Protein AF-A0A352M1H3-F1 (afdb_monomer)

Secondary structure (DSSP, 8-state):
-EEEEEEE-TTS-EEEEEEEEE-TTS-EEEEEEE-TTS-EEEEEEEEE-TT--EEEEEEEETTTEEEEEEEEEEETTEEEEEEEETTTTEEEEEEEEEETTEEEEEEEE-TTT-PEEEEEEEE-SSSEEEEEEE-TT--EEEEEEEEE-TT--EEEEEEEETTTTEEEEEEEEE-TT--EEEEEEEEE-SS-EEEEEEEEEE-TTS-EEEEEEETTTTSEEEEEEEE-TTS-EEEEEEE-TTS-EEEEEE--------S-----HHHH--HHHHHHHHHHHHHHHHHHHHHHHHHHSS--SSHHHHHHTTS-SSPPPPTTSPPEEEEE-TT--EEEEETTTB---

Mean predicted aligned error: 9.52 Å

Foldseek 3Di:
DKAKDFDADQVRQTQKMKIFDADPVGHTQKIFMAGLLRFTAKIKGFDADPVRHTAKIWIAGRPRHTAWIWGWDDDDQKIKIWIAGPVVRDIWIKMFGHDVPHTQKIWTADPPPRWIKMKGWDDDPPDTAKIFIATNVRHTQKMWGFDADPVRHTQKIWIAGPVQRKIWIKGWDADPVRHTAKIWIWIDGPVDIWIKIWGWDADPQGWIKIWIFGPVLVRHTAKIWTAPPVRHTQKMFGADPVRHTPDIDGDDDDDDDPPRDPDDSVVSNDPVSLVVVVVVLQVLQVVLQVVCCVVVVHGDPWSVSCCVVVSDVDRDARSVRWDWTWDADPVRDIQIATRPPGGPD

Structure (mmCIF, N/CA/C/O backbone):
data_AF-A0A352M1H3-F1
#
_entry.id   AF-A0A352M1H3-F1
#
loop_
_atom_site.group_PDB
_atom_site.id
_atom_site.type_symbol
_atom_site.label_atom_id
_atom_site.label_alt_id
_atom_site.label_comp_id
_atom_site.label_asym_id
_atom_site.label_entity_id
_atom_site.label_seq_id
_atom_site.pdbx_PDB_ins_code
_atom_site.Cartn_x
_atom_site.Cartn_y
_atom_site.Cartn_z
_atom_site.occupancy
_atom_site.B_iso_or_equiv
_atom_site.auth_seq_id
_atom_site.auth_comp_id
_atom_site.auth_asym_id
_atom_site.auth_atom_id
_atom_site.pdbx_PDB_model_num
ATOM 1 N N . MET A 1 1 ? -18.218 -10.831 -18.965 1.00 84.25 1 MET A N 1
ATOM 2 C CA . MET A 1 1 ? -18.186 -9.429 -19.475 1.00 84.25 1 MET A CA 1
ATOM 3 C C . MET A 1 1 ? -16.736 -8.993 -19.666 1.00 84.25 1 MET A C 1
ATOM 5 O O . MET A 1 1 ? -15.904 -9.477 -18.918 1.00 84.25 1 MET A O 1
ATOM 9 N N . LEU A 1 2 ? -16.421 -8.110 -20.621 1.00 87.69 2 LEU A N 1
ATOM 10 C CA . LEU A 1 2 ? -15.068 -7.553 -20.788 1.00 87.69 2 LEU A CA 1
ATOM 11 C C . LEU A 1 2 ? -15.078 -6.041 -20.530 1.00 87.69 2 LEU A C 1
ATOM 13 O O . LEU A 1 2 ? -15.898 -5.335 -21.122 1.00 87.69 2 LEU A O 1
ATOM 17 N N . ILE A 1 3 ? -14.181 -5.552 -19.674 1.00 84.69 3 ILE A N 1
ATOM 18 C CA . ILE A 1 3 ? -13.977 -4.120 -19.403 1.00 84.69 3 ILE A CA 1
ATOM 19 C C . ILE A 1 3 ? -12.519 -3.769 -19.695 1.00 84.69 3 ILE A C 1
ATOM 21 O O . ILE A 1 3 ? -11.625 -4.533 -19.348 1.00 84.69 3 ILE A O 1
ATOM 25 N N . LYS A 1 4 ? -12.277 -2.610 -20.313 1.00 85.38 4 LYS A N 1
ATOM 26 C CA . LYS A 1 4 ? -10.934 -2.056 -20.510 1.00 85.38 4 LYS A CA 1
ATOM 27 C C . LYS A 1 4 ? -10.823 -0.699 -19.831 1.00 85.38 4 LYS A C 1
ATOM 29 O O . LYS A 1 4 ? -11.743 0.111 -19.940 1.00 85.38 4 LYS A O 1
ATOM 34 N N . THR A 1 5 ? -9.699 -0.450 -19.178 1.00 82.19 5 THR A N 1
ATOM 35 C CA . THR A 1 5 ? -9.364 0.828 -18.543 1.00 82.19 5 THR A CA 1
ATOM 36 C C . THR A 1 5 ? -7.999 1.292 -19.023 1.00 82.19 5 THR A C 1
ATOM 38 O O . THR A 1 5 ? -7.125 0.470 -19.280 1.00 82.19 5 THR A O 1
ATOM 41 N N . ALA A 1 6 ? -7.800 2.602 -19.138 1.00 82.38 6 ALA A N 1
ATOM 42 C CA . ALA A 1 6 ? -6.510 3.193 -19.474 1.00 82.38 6 ALA A CA 1
ATOM 43 C C . ALA A 1 6 ? -6.125 4.224 -18.414 1.00 82.38 6 ALA A C 1
ATOM 45 O O . ALA A 1 6 ? -6.958 5.026 -17.989 1.00 82.38 6 ALA A O 1
ATOM 46 N N . VAL A 1 7 ? -4.861 4.200 -18.007 1.00 78.19 7 VAL A N 1
ATOM 47 C CA . VAL A 1 7 ? -4.251 5.211 -17.145 1.00 78.19 7 VAL A CA 1
ATOM 48 C C . VAL A 1 7 ? -3.412 6.122 -18.024 1.00 78.19 7 VAL A C 1
ATOM 50 O O . VAL A 1 7 ? -2.633 5.630 -18.840 1.00 78.19 7 VAL A O 1
ATOM 53 N N . PHE A 1 8 ? -3.556 7.434 -17.852 1.00 75.88 8 PHE A N 1
ATOM 54 C CA . PHE A 1 8 ? -2.828 8.435 -18.627 1.00 75.88 8 PHE A CA 1
ATOM 55 C C . PHE A 1 8 ? -1.860 9.234 -17.745 1.00 75.88 8 PHE A C 1
ATOM 57 O O . PHE A 1 8 ? -2.116 9.429 -16.555 1.00 75.88 8 PHE A O 1
ATOM 64 N N . ASP A 1 9 ? -0.749 9.695 -18.318 1.00 74.00 9 ASP A N 1
ATOM 65 C CA . ASP A 1 9 ? 0.148 10.659 -17.682 1.00 74.00 9 ASP A CA 1
ATOM 66 C C . ASP A 1 9 ? -0.408 12.093 -17.768 1.00 74.00 9 ASP A C 1
ATOM 68 O O . ASP A 1 9 ? -1.491 12.349 -18.298 1.00 74.00 9 ASP A O 1
ATOM 72 N N . ARG A 1 10 ? 0.351 13.058 -17.235 1.00 63.69 10 ARG A N 1
ATOM 73 C CA . ARG A 1 10 ? -0.031 14.482 -17.238 1.00 63.69 10 ARG A CA 1
ATOM 74 C C . ARG A 1 10 ? -0.113 15.095 -18.641 1.00 63.69 10 ARG A C 1
ATOM 76 O O . ARG A 1 10 ? -0.782 16.114 -18.801 1.00 63.69 10 ARG A O 1
ATOM 83 N N . ASP A 1 11 ? 0.544 14.489 -19.626 1.00 71.38 11 ASP A N 1
ATOM 84 C CA . ASP A 1 11 ? 0.540 14.927 -21.021 1.00 71.38 11 ASP A CA 1
ATOM 85 C C . ASP A 1 11 ? -0.568 14.230 -21.836 1.00 71.38 11 ASP A C 1
ATOM 87 O O . ASP A 1 11 ? -0.733 14.508 -23.024 1.00 71.38 11 ASP A O 1
ATOM 91 N N . GLY A 1 12 ? -1.357 13.349 -21.206 1.00 69.94 12 GLY A N 1
ATOM 92 C CA . GLY A 1 12 ? -2.417 12.580 -21.856 1.00 69.94 12 GLY A CA 1
ATOM 93 C C . GLY A 1 12 ? -1.916 11.341 -22.602 1.00 69.94 12 GLY A C 1
ATOM 94 O O . GLY A 1 12 ? -2.656 10.785 -23.415 1.00 69.94 12 GLY A O 1
ATOM 95 N N . ARG A 1 13 ? -0.680 10.889 -22.355 1.00 75.19 13 ARG A N 1
ATOM 96 C CA . ARG A 1 13 ? -0.146 9.641 -22.923 1.00 75.19 13 ARG A CA 1
ATOM 97 C C . ARG A 1 13 ? -0.567 8.454 -22.083 1.00 75.19 13 ARG A C 1
ATOM 99 O O . ARG A 1 13 ? -0.702 8.572 -20.873 1.00 75.19 13 ARG A O 1
ATOM 106 N N . ILE A 1 14 ? -0.730 7.292 -22.704 1.00 79.06 14 ILE A N 1
ATOM 107 C CA . ILE A 1 14 ? -1.118 6.079 -21.981 1.00 79.06 14 ILE A CA 1
ATOM 108 C C . ILE A 1 14 ? 0.079 5.535 -21.191 1.00 79.06 14 ILE A C 1
ATOM 110 O O . ILE A 1 14 ? 1.115 5.238 -21.774 1.00 79.06 14 ILE A O 1
ATOM 114 N N . LEU A 1 15 ? -0.088 5.367 -19.880 1.00 77.94 15 LEU A N 1
ATOM 115 C CA . LEU A 1 15 ? 0.871 4.728 -18.975 1.00 77.94 15 LEU A CA 1
ATOM 116 C C . LEU A 1 15 ? 0.646 3.221 -18.856 1.00 77.94 15 LEU A C 1
ATOM 118 O O . LEU A 1 15 ? 1.601 2.453 -18.784 1.00 77.94 15 LEU A O 1
ATOM 122 N N . ASN A 1 16 ? -0.615 2.803 -18.805 1.00 84.31 16 ASN A N 1
ATOM 123 C CA . ASN A 1 16 ? -1.002 1.404 -18.674 1.00 84.31 16 ASN A CA 1
ATOM 124 C C . ASN A 1 16 ? -2.419 1.221 -19.214 1.00 84.31 16 ASN A C 1
ATOM 126 O O . ASN A 1 16 ? -3.250 2.131 -19.126 1.00 84.31 16 ASN A O 1
ATOM 130 N N . VAL A 1 17 ? -2.688 0.041 -19.757 1.00 87.12 17 VAL A N 1
ATOM 131 C CA . VAL A 1 17 ? -4.049 -0.410 -20.042 1.00 87.12 17 VAL A CA 1
ATOM 132 C C . VAL A 1 17 ? -4.303 -1.690 -19.287 1.00 87.12 17 VAL A C 1
ATOM 134 O O . VAL A 1 17 ? -3.459 -2.574 -19.286 1.00 87.12 17 VAL A O 1
ATOM 137 N N . SER A 1 18 ? -5.485 -1.814 -18.706 1.00 90.06 18 SER A N 1
ATOM 138 C CA . SER A 1 18 ? -5.911 -3.027 -18.021 1.00 90.06 18 SER A CA 1
ATOM 139 C C . SER A 1 18 ? -7.167 -3.565 -18.695 1.00 90.06 18 SER A C 1
ATOM 141 O O . SER A 1 18 ? -8.078 -2.812 -19.043 1.00 90.06 18 SER A O 1
ATOM 143 N N . GLU A 1 19 ? -7.208 -4.871 -18.914 1.00 91.25 19 GLU A N 1
ATOM 144 C CA . GLU A 1 19 ? -8.349 -5.594 -19.459 1.00 91.25 19 GLU A CA 1
ATOM 145 C C . GLU A 1 19 ? -8.839 -6.607 -18.428 1.00 91.25 19 GLU A C 1
ATOM 147 O O . GLU A 1 19 ? -8.075 -7.456 -17.982 1.00 91.25 19 GLU A O 1
ATOM 152 N N . TYR A 1 20 ? -10.119 -6.523 -18.074 1.00 91.44 20 TYR A N 1
ATOM 153 C CA . TYR A 1 20 ? -10.764 -7.361 -17.072 1.00 91.44 20 TYR A CA 1
ATOM 154 C C . TYR A 1 20 ? -11.812 -8.249 -17.729 1.00 91.44 20 TYR A C 1
ATOM 156 O O . TYR A 1 20 ? -12.787 -7.751 -18.306 1.00 91.44 20 TYR A O 1
ATOM 164 N N . ALA A 1 21 ? -11.636 -9.559 -17.601 1.00 92.69 21 ALA A N 1
ATOM 165 C CA . ALA A 1 21 ? -12.628 -10.549 -17.977 1.00 92.69 21 ALA A CA 1
ATOM 166 C C . ALA A 1 21 ? -13.385 -11.021 -16.733 1.00 92.69 21 ALA A C 1
ATOM 168 O O . ALA A 1 21 ? -12.802 -11.522 -15.771 1.00 92.69 21 ALA A O 1
ATOM 169 N N . TYR A 1 22 ? -14.703 -10.871 -16.782 1.00 92.00 22 TYR A N 1
ATOM 170 C CA . TYR A 1 22 ? -15.631 -11.305 -15.746 1.00 92.00 22 TYR A CA 1
ATOM 171 C C . TYR A 1 22 ? -16.404 -12.535 -16.203 1.00 92.00 22 TYR A C 1
ATOM 173 O O . TYR A 1 22 ? -16.778 -12.620 -17.383 1.00 92.00 22 TYR A O 1
ATOM 181 N N . ASP A 1 23 ? -16.693 -13.431 -15.269 1.00 91.06 23 ASP A N 1
ATOM 182 C CA . ASP A 1 23 ? -17.580 -14.570 -15.482 1.00 91.06 23 ASP A CA 1
ATOM 183 C C . ASP A 1 23 ? -19.056 -14.144 -15.667 1.00 91.06 23 ASP A C 1
ATOM 185 O O . ASP A 1 23 ? -19.372 -12.963 -15.870 1.00 91.06 23 ASP A O 1
ATOM 189 N N . GLY A 1 24 ? -19.961 -15.127 -15.706 1.00 90.44 24 GLY A N 1
ATOM 190 C CA . GLY A 1 24 ? -21.400 -14.900 -15.867 1.00 90.44 24 GLY A CA 1
ATOM 191 C C . GLY A 1 24 ? -22.061 -14.229 -14.661 1.00 90.44 24 GLY A C 1
ATOM 192 O O . GLY A 1 24 ? -23.080 -13.562 -14.838 1.00 90.44 24 GLY A O 1
ATOM 193 N N . ASP A 1 25 ? -21.447 -14.348 -13.484 1.00 91.19 25 ASP A N 1
ATOM 194 C CA . ASP A 1 25 ? -21.950 -13.838 -12.207 1.00 91.19 25 ASP A CA 1
ATOM 195 C C . ASP A 1 25 ? -21.317 -12.483 -11.837 1.00 91.19 25 ASP A C 1
ATOM 197 O O . ASP A 1 25 ? -21.696 -11.845 -10.857 1.00 91.19 25 ASP A O 1
ATOM 201 N N . GLY A 1 26 ? -20.398 -11.989 -12.674 1.00 91.69 26 GLY A N 1
ATOM 202 C CA . GLY A 1 26 ? -19.779 -10.675 -12.537 1.00 91.69 26 GLY A CA 1
ATOM 203 C C . GLY A 1 26 ? -18.506 -10.668 -11.694 1.00 91.69 26 GLY A C 1
ATOM 204 O O . GLY A 1 26 ? -18.047 -9.586 -11.325 1.00 91.69 26 GLY A O 1
ATOM 205 N N . TYR A 1 27 ? -17.900 -11.826 -11.425 1.00 89.88 27 TYR A N 1
ATOM 206 C CA . TYR A 1 27 ? -16.625 -11.923 -10.718 1.00 89.88 27 TYR A CA 1
ATOM 207 C C . TYR A 1 27 ? -15.446 -11.895 -11.701 1.00 89.88 27 TYR A C 1
ATOM 209 O O . TYR A 1 27 ? -15.520 -12.482 -12.784 1.00 89.88 27 TYR A O 1
ATOM 217 N N . PRO A 1 28 ? -14.349 -11.188 -11.374 1.00 92.12 28 PRO A N 1
ATOM 218 C CA . PRO A 1 28 ? -13.204 -11.052 -12.269 1.00 92.12 28 PRO A CA 1
ATOM 219 C C . PRO A 1 28 ? -12.373 -12.342 -12.302 1.00 92.12 28 PRO A C 1
ATOM 221 O O . PRO A 1 28 ? -11.622 -12.620 -11.368 1.00 92.12 28 PRO A O 1
ATOM 224 N N . GLY A 1 29 ? -12.461 -13.095 -13.398 1.00 93.38 29 GLY A N 1
ATOM 225 C CA . GLY A 1 29 ? -11.682 -14.319 -13.614 1.00 93.38 29 GLY A CA 1
ATOM 226 C C . GLY A 1 29 ? -10.277 -14.063 -14.167 1.00 93.38 29 GLY A C 1
ATOM 227 O O . GLY A 1 29 ? -9.349 -14.809 -13.864 1.00 93.38 29 GLY A O 1
ATOM 228 N N . GLU A 1 30 ? -10.088 -12.993 -14.942 1.00 95.94 30 GLU A N 1
ATOM 229 C CA . GLU A 1 30 ? -8.782 -12.626 -15.498 1.00 95.94 30 GLU A CA 1
ATOM 230 C C . GLU A 1 30 ? -8.606 -11.104 -15.553 1.00 95.94 30 GLU A C 1
ATOM 232 O O . GLU A 1 30 ? -9.545 -10.366 -15.854 1.00 95.94 30 GLU A O 1
ATOM 237 N N . CYS A 1 31 ? -7.392 -10.638 -15.273 1.00 95.12 31 CYS A N 1
ATOM 238 C CA . CYS A 1 31 ? -6.945 -9.275 -15.515 1.00 95.12 31 CYS A CA 1
ATOM 239 C C . CYS A 1 31 ? -5.621 -9.320 -16.275 1.00 95.12 31 CYS A C 1
ATOM 241 O O . CYS A 1 31 ? -4.683 -9.969 -15.822 1.00 95.12 31 CYS A O 1
ATOM 243 N N . THR A 1 32 ? -5.534 -8.622 -17.401 1.00 94.94 32 THR A N 1
ATOM 244 C CA . THR A 1 32 ? -4.293 -8.466 -18.165 1.00 94.94 32 THR A CA 1
ATOM 245 C C . THR A 1 32 ? -3.924 -6.995 -18.201 1.00 94.94 32 THR A C 1
ATOM 247 O O . THR A 1 32 ? -4.735 -6.166 -18.613 1.00 94.94 32 THR A O 1
ATOM 250 N N . GLU A 1 33 ? -2.711 -6.669 -17.777 1.00 92.94 33 GLU A N 1
ATOM 251 C CA . GLU A 1 33 ? -2.160 -5.327 -17.887 1.00 92.94 33 GLU A CA 1
ATOM 252 C C . GLU A 1 33 ? -1.197 -5.247 -19.066 1.00 92.94 33 GLU A C 1
ATOM 254 O O . GLU A 1 33 ? -0.440 -6.177 -19.358 1.00 92.94 33 GLU A O 1
ATOM 259 N N . TYR A 1 34 ? -1.223 -4.106 -19.739 1.00 89.00 34 TYR A N 1
ATOM 260 C CA . TYR A 1 34 ? -0.420 -3.817 -20.907 1.00 89.00 34 TYR A CA 1
ATOM 261 C C . TYR A 1 34 ? 0.436 -2.581 -20.654 1.00 89.00 34 TYR A C 1
ATOM 263 O O . TYR A 1 34 ? -0.040 -1.554 -20.157 1.00 89.00 34 TYR A O 1
ATOM 271 N N . ASN A 1 35 ? 1.693 -2.659 -21.082 1.00 85.88 35 ASN A N 1
ATOM 272 C CA . ASN A 1 35 ? 2.570 -1.502 -21.194 1.00 85.88 35 ASN A CA 1
ATOM 273 C C . ASN A 1 35 ? 2.025 -0.505 -22.241 1.00 85.88 35 ASN A C 1
ATOM 275 O O . ASN A 1 35 ? 1.200 -0.877 -23.085 1.00 85.88 35 ASN A O 1
ATOM 279 N N . PRO A 1 36 ? 2.538 0.741 -22.283 1.00 81.31 36 PRO A N 1
ATOM 280 C CA . PRO A 1 36 ? 2.149 1.751 -23.277 1.00 81.31 36 PRO A CA 1
ATOM 281 C C . PRO A 1 36 ? 2.255 1.304 -24.741 1.00 81.31 36 PRO A C 1
ATOM 283 O O . PRO A 1 36 ? 1.615 1.883 -25.613 1.00 81.31 36 PRO A O 1
ATOM 286 N N . THR A 1 37 ? 3.067 0.285 -25.026 1.00 80.88 37 THR A N 1
ATOM 287 C CA . THR A 1 37 ? 3.280 -0.279 -26.369 1.00 80.88 37 THR A CA 1
ATOM 288 C C . THR A 1 37 ? 2.312 -1.406 -26.726 1.00 80.88 37 THR A C 1
ATOM 290 O O . THR A 1 37 ? 2.389 -1.951 -27.826 1.00 80.88 37 THR A O 1
ATOM 293 N N . GLY A 1 38 ? 1.409 -1.770 -25.813 1.00 84.19 38 GLY A N 1
ATOM 294 C CA . GLY A 1 38 ? 0.448 -2.854 -25.990 1.00 84.19 38 GLY A CA 1
ATOM 295 C C . GLY A 1 38 ? 1.010 -4.254 -25.726 1.00 84.19 38 GLY A C 1
ATOM 296 O O . GLY A 1 38 ? 0.291 -5.230 -25.930 1.00 84.19 38 GLY A O 1
ATOM 297 N N . SER A 1 39 ? 2.267 -4.387 -25.284 1.00 86.19 39 SER A N 1
ATOM 298 C CA . SER A 1 39 ? 2.789 -5.663 -24.780 1.00 86.19 39 SER A CA 1
ATOM 299 C C . SER A 1 39 ? 2.210 -5.970 -23.399 1.00 86.19 39 SER A C 1
ATOM 301 O O . SER A 1 39 ? 2.017 -5.057 -22.597 1.00 86.19 39 SER A O 1
ATOM 303 N N . VAL A 1 40 ? 1.945 -7.247 -23.112 1.00 90.19 40 VAL A N 1
ATOM 304 C CA . VAL A 1 40 ? 1.479 -7.684 -21.788 1.00 90.19 40 VAL A CA 1
ATOM 305 C C . VAL A 1 40 ? 2.590 -7.450 -20.766 1.00 90.19 40 VAL A C 1
ATOM 307 O O . VAL A 1 40 ? 3.679 -8.009 -20.902 1.00 90.19 40 VAL A O 1
ATOM 310 N N . SER A 1 41 ? 2.320 -6.613 -19.765 1.00 90.44 41 SER A N 1
ATOM 311 C CA . SER A 1 41 ? 3.219 -6.371 -18.634 1.00 90.44 41 SER A CA 1
ATOM 312 C C . SER A 1 41 ? 3.002 -7.391 -17.528 1.00 90.44 41 SER A C 1
ATOM 314 O O . SER A 1 41 ? 3.961 -7.900 -16.955 1.00 90.44 41 SER A O 1
ATOM 316 N N . SER A 1 42 ? 1.740 -7.697 -17.238 1.00 94.69 42 SER A N 1
ATOM 317 C CA . SER A 1 42 ? 1.364 -8.649 -16.204 1.00 94.69 42 SER A CA 1
ATOM 318 C C . SER A 1 42 ? 0.008 -9.270 -16.514 1.00 94.69 42 SER A C 1
ATOM 320 O O . SER A 1 42 ? -0.805 -8.727 -17.270 1.00 94.69 42 SER A O 1
ATOM 322 N N . LYS A 1 43 ? -0.237 -10.435 -15.925 1.00 96.69 43 LYS A N 1
ATOM 323 C CA . LYS A 1 43 ? -1.518 -11.128 -16.004 1.00 96.69 43 LYS A CA 1
ATOM 324 C C . LYS A 1 43 ? -1.862 -11.717 -14.643 1.00 96.69 43 LYS A C 1
ATOM 326 O O . LYS A 1 43 ? -0.999 -12.216 -13.931 1.00 96.69 43 LYS A O 1
ATOM 331 N N . LEU A 1 44 ? -3.135 -11.672 -14.282 1.00 97.25 44 LEU A N 1
ATOM 332 C CA . LEU A 1 44 ? -3.678 -12.212 -13.045 1.00 97.25 44 LEU A CA 1
ATOM 333 C C . LEU A 1 44 ? -4.885 -13.085 -13.379 1.00 97.25 44 LEU A C 1
ATOM 335 O O . LEU A 1 44 ? -5.843 -12.598 -13.974 1.00 97.25 44 LEU A O 1
ATOM 339 N N . THR A 1 45 ? -4.866 -14.352 -12.981 1.00 97.62 45 THR A N 1
ATOM 340 C CA . THR A 1 45 ? -6.007 -15.270 -13.150 1.00 97.62 45 THR A CA 1
ATOM 341 C C . THR A 1 45 ? -6.555 -15.684 -11.798 1.00 97.62 45 THR A C 1
ATOM 343 O O . THR A 1 45 ? -5.769 -15.921 -10.882 1.00 97.62 45 THR A O 1
ATOM 346 N N . ARG A 1 46 ? -7.876 -15.824 -11.679 1.00 98.00 46 ARG A N 1
ATOM 347 C CA . ARG A 1 46 ? -8.564 -16.194 -10.440 1.00 98.00 46 ARG A CA 1
ATOM 348 C C . ARG A 1 46 ? -9.537 -17.342 -10.667 1.00 98.00 46 ARG A C 1
ATOM 350 O O . ARG A 1 46 ? -10.239 -17.377 -11.675 1.00 98.00 46 ARG A O 1
ATOM 357 N N . ILE A 1 47 ? -9.583 -18.260 -9.710 1.00 97.38 47 ILE A N 1
ATOM 358 C CA . ILE A 1 47 ? -10.507 -19.395 -9.688 1.00 97.38 47 ILE A CA 1
ATOM 359 C C . ILE A 1 47 ? -11.339 -19.298 -8.420 1.00 97.38 47 ILE A C 1
ATOM 361 O O . ILE A 1 47 ? -10.793 -19.097 -7.338 1.00 97.38 47 ILE A O 1
ATOM 365 N N . TYR A 1 48 ? -12.648 -19.477 -8.560 1.00 96.94 48 TYR A N 1
ATOM 366 C CA . TYR A 1 48 ? -13.608 -19.387 -7.469 1.00 96.94 48 TYR A CA 1
ATOM 367 C C . TYR A 1 48 ? -14.328 -20.722 -7.265 1.00 96.94 48 TYR A C 1
ATOM 369 O O . TYR A 1 48 ? -14.445 -21.520 -8.199 1.00 96.94 48 TYR A O 1
ATOM 377 N N . ASP A 1 49 ? -14.805 -20.971 -6.048 1.00 95.94 49 ASP A N 1
ATOM 378 C CA . ASP A 1 49 ? -15.757 -22.048 -5.788 1.00 95.94 49 ASP A CA 1
ATOM 379 C C . ASP A 1 49 ? -17.191 -21.644 -6.186 1.00 95.94 49 ASP A C 1
ATOM 381 O O . ASP A 1 49 ? -17.452 -20.549 -6.686 1.00 95.94 49 ASP A O 1
ATOM 385 N N . LYS A 1 50 ? -18.143 -22.555 -5.968 1.00 95.62 50 LYS A N 1
ATOM 386 C CA . LYS A 1 50 ? -19.572 -22.349 -6.262 1.00 95.62 50 LYS A CA 1
ATOM 387 C C . LYS A 1 50 ? -20.245 -21.268 -5.402 1.00 95.62 50 LYS A C 1
ATOM 389 O O . LYS A 1 50 ? -21.335 -20.831 -5.747 1.00 95.62 50 LYS A O 1
ATOM 394 N N . ASP A 1 51 ? -19.639 -20.921 -4.269 1.00 94.06 51 ASP A N 1
ATOM 395 C CA . ASP A 1 51 ? -20.120 -19.915 -3.324 1.00 94.06 51 ASP A CA 1
ATOM 396 C C . ASP A 1 51 ? -19.353 -18.586 -3.535 1.00 94.06 51 ASP A C 1
ATOM 398 O O . ASP A 1 51 ? -19.473 -17.654 -2.742 1.00 94.06 51 ASP A O 1
ATOM 402 N N . HIS A 1 52 ? -18.584 -18.496 -4.630 1.00 93.69 52 HIS A N 1
ATOM 403 C CA . HIS A 1 52 ? -17.739 -17.377 -5.042 1.00 93.69 52 HIS A CA 1
ATOM 404 C C . HIS A 1 52 ? -16.605 -17.021 -4.072 1.00 93.69 52 HIS A C 1
ATOM 406 O O . HIS A 1 52 ? -16.095 -15.896 -4.084 1.00 93.69 52 HIS A O 1
ATOM 412 N N . ASN A 1 53 ? -16.140 -17.984 -3.278 1.00 93.25 53 ASN A N 1
ATOM 413 C CA . ASN A 1 53 ? -14.896 -17.832 -2.534 1.00 93.25 53 ASN A CA 1
ATOM 414 C C . ASN A 1 53 ? -13.704 -18.042 -3.474 1.00 93.25 53 ASN A C 1
ATOM 416 O O . ASN A 1 53 ? -13.706 -18.952 -4.304 1.00 93.25 53 ASN A O 1
ATOM 420 N N . LEU A 1 54 ? -12.677 -17.200 -3.356 1.00 96.56 54 LEU A N 1
ATOM 421 C CA . LEU A 1 54 ? -11.467 -17.282 -4.173 1.00 96.56 54 LEU A CA 1
ATOM 422 C C . LEU A 1 54 ? -10.651 -18.508 -3.758 1.00 96.56 54 LEU A C 1
ATOM 424 O O . LEU A 1 54 ? -10.127 -18.514 -2.662 1.00 96.56 54 LEU A O 1
ATOM 428 N N . LEU A 1 55 ? -10.501 -19.517 -4.613 1.00 97.50 55 LEU A N 1
ATOM 429 C CA . LEU A 1 55 ? -9.705 -20.720 -4.328 1.00 97.50 55 LEU A CA 1
ATOM 430 C C . LEU A 1 55 ? -8.236 -20.566 -4.719 1.00 97.50 55 LEU A C 1
ATOM 432 O O . LEU A 1 55 ? -7.347 -21.073 -4.036 1.00 97.50 55 LEU A O 1
ATOM 436 N N . GLU A 1 56 ? -7.978 -19.887 -5.835 1.00 98.31 56 GLU A N 1
ATOM 437 C CA . GLU A 1 56 ? -6.635 -19.718 -6.382 1.00 98.31 56 GLU A CA 1
ATOM 438 C C . GLU A 1 56 ? -6.514 -18.374 -7.102 1.00 98.31 56 GLU A C 1
ATOM 440 O O . GLU A 1 56 ? -7.433 -17.946 -7.803 1.00 98.31 56 GLU A O 1
ATOM 445 N N . SER A 1 57 ? -5.356 -17.731 -6.973 1.00 97.94 57 SER A N 1
ATOM 446 C CA . SER A 1 57 ? -4.954 -16.586 -7.782 1.00 97.94 57 SER A CA 1
ATOM 447 C C . SER A 1 57 ? -3.530 -16.792 -8.290 1.00 97.94 57 SER A C 1
ATOM 449 O O . SER A 1 57 ? -2.631 -17.070 -7.504 1.00 97.94 57 SER A O 1
ATOM 451 N N . LYS A 1 58 ? -3.294 -16.634 -9.593 1.00 98.31 58 LYS A N 1
ATOM 452 C CA . LYS A 1 58 ? -1.955 -16.734 -10.196 1.00 98.31 58 LYS A CA 1
ATOM 453 C C . LYS A 1 58 ? -1.560 -15.413 -10.818 1.00 98.31 58 LYS A C 1
ATOM 455 O O . LYS A 1 58 ? -2.345 -14.850 -11.577 1.00 98.31 58 LYS A O 1
ATOM 460 N N . TYR A 1 59 ? -0.357 -14.951 -10.511 1.00 97.44 59 TYR A N 1
ATOM 461 C CA . TYR A 1 59 ? 0.205 -13.722 -11.050 1.00 97.44 59 TYR A CA 1
ATOM 462 C C . TYR A 1 59 ? 1.398 -14.036 -11.952 1.00 97.44 59 TYR A C 1
ATOM 464 O O . TYR A 1 59 ? 2.315 -14.762 -11.559 1.00 97.44 59 TYR A O 1
ATOM 472 N N . PHE A 1 60 ? 1.360 -13.472 -13.153 1.00 96.56 60 PHE A N 1
ATOM 473 C CA . PHE A 1 60 ? 2.349 -13.633 -14.205 1.00 96.56 60 PHE A CA 1
ATOM 474 C C . PHE A 1 60 ? 2.953 -12.273 -14.563 1.00 96.56 60 PHE A C 1
ATOM 476 O O . PHE A 1 60 ? 2.236 -11.270 -14.606 1.00 96.56 60 PHE A O 1
ATOM 483 N N . GLU A 1 61 ? 4.247 -12.248 -14.864 1.00 93.56 61 GLU A N 1
ATOM 484 C CA . GLU A 1 61 ? 4.968 -11.072 -15.361 1.00 93.56 61 GLU A CA 1
ATOM 485 C C . GLU A 1 61 ? 5.499 -11.300 -16.776 1.00 93.56 61 GLU A C 1
ATOM 487 O O . GLU A 1 61 ? 5.688 -12.431 -17.228 1.00 93.56 61 GLU A O 1
ATOM 492 N N . ASP A 1 62 ? 5.746 -10.194 -17.481 1.00 86.50 62 ASP A N 1
ATOM 493 C CA . ASP A 1 62 ? 6.376 -10.145 -18.800 1.00 86.50 62 ASP A CA 1
ATOM 494 C C . ASP A 1 62 ? 5.814 -11.170 -19.806 1.00 86.50 62 ASP A C 1
ATOM 496 O O . ASP A 1 62 ? 6.569 -11.851 -20.523 1.00 86.50 62 ASP A O 1
ATOM 500 N N . GLY A 1 63 ? 4.483 -11.272 -19.843 1.00 83.19 63 GLY A N 1
ATOM 501 C CA . GLY A 1 63 ? 3.733 -12.276 -20.590 1.00 83.19 63 GLY A CA 1
ATOM 502 C C . GLY A 1 63 ? 3.232 -13.392 -19.676 1.00 83.19 63 GLY A C 1
ATOM 503 O O . GLY A 1 63 ? 2.333 -13.167 -18.871 1.00 83.19 63 GLY A O 1
ATOM 504 N N . ASP A 1 64 ? 3.806 -14.587 -19.829 1.00 89.56 64 ASP A N 1
ATOM 505 C CA . ASP A 1 64 ? 3.326 -15.826 -19.199 1.00 89.56 64 ASP A CA 1
ATOM 506 C C . ASP A 1 64 ? 4.295 -16.384 -18.135 1.00 89.56 64 ASP A C 1
ATOM 508 O O . ASP A 1 64 ? 4.209 -17.557 -17.763 1.00 89.56 64 ASP A O 1
ATOM 512 N N . GLU A 1 65 ? 5.252 -15.585 -17.647 1.00 93.50 65 GLU A N 1
ATOM 513 C CA . GLU A 1 65 ? 6.157 -16.031 -16.584 1.00 93.50 65 GLU A CA 1
ATOM 514 C C . GLU A 1 65 ? 5.415 -16.027 -15.249 1.00 93.50 65 GLU A C 1
ATOM 516 O O . GLU A 1 65 ? 5.141 -14.973 -14.686 1.00 93.50 65 GLU A O 1
ATOM 521 N N . LEU A 1 66 ? 5.083 -17.210 -14.734 1.00 95.88 66 LEU A N 1
ATOM 522 C CA . LEU A 1 66 ? 4.449 -17.345 -13.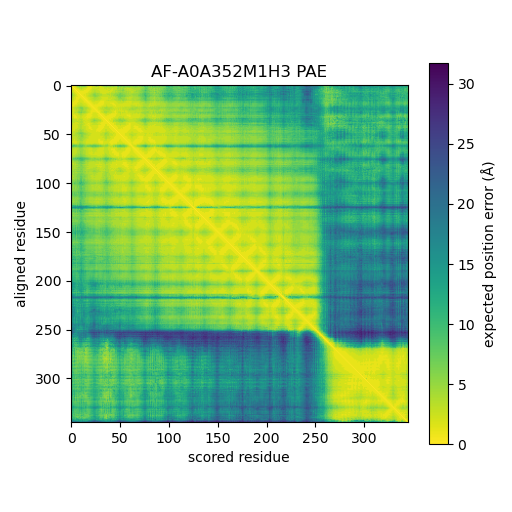428 1.00 95.88 66 LEU A CA 1
ATOM 523 C C . LEU A 1 66 ? 5.405 -16.876 -12.324 1.00 95.88 66 LEU A C 1
ATOM 525 O O . LEU A 1 66 ? 6.494 -17.427 -12.177 1.00 95.88 66 LEU A O 1
ATOM 529 N N . VAL A 1 67 ? 4.963 -15.911 -11.518 1.00 96.62 67 VAL A N 1
ATOM 530 C CA . VAL A 1 67 ? 5.750 -15.364 -10.404 1.00 96.62 67 VAL A CA 1
ATOM 531 C C . VAL A 1 67 ? 5.175 -15.794 -9.062 1.00 96.62 67 VAL A C 1
ATOM 533 O O . VAL A 1 67 ? 5.927 -16.256 -8.205 1.00 96.62 67 VAL A O 1
ATOM 536 N N . TYR A 1 68 ? 3.853 -15.709 -8.893 1.00 96.88 68 TYR A N 1
ATOM 537 C CA . TYR A 1 68 ? 3.191 -16.085 -7.643 1.00 96.88 68 TYR A CA 1
ATOM 538 C C . TYR A 1 68 ? 1.958 -16.953 -7.874 1.00 96.88 68 TYR A C 1
ATOM 540 O O . TYR A 1 68 ? 1.169 -16.705 -8.790 1.00 96.88 68 TYR A O 1
ATOM 548 N N . ILE A 1 69 ? 1.761 -17.926 -6.985 1.00 98.19 69 ILE A N 1
ATOM 549 C CA . ILE A 1 69 ? 0.490 -18.631 -6.802 1.00 98.19 69 ILE A CA 1
ATOM 550 C C . ILE A 1 69 ? 0.004 -18.355 -5.380 1.00 98.19 69 ILE A C 1
ATOM 552 O O . ILE A 1 69 ? 0.734 -18.570 -4.418 1.00 98.19 69 ILE A O 1
ATOM 556 N N . TYR A 1 70 ? -1.240 -17.922 -5.254 1.00 98.06 70 TYR A N 1
ATOM 557 C CA . TYR A 1 70 ? -1.966 -17.823 -3.997 1.00 98.06 70 TYR A CA 1
ATOM 558 C C . TYR A 1 70 ? -3.035 -18.904 -4.005 1.00 98.06 70 TYR A C 1
ATOM 560 O O . TYR A 1 70 ? -3.828 -18.965 -4.944 1.00 98.06 70 TYR A O 1
ATOM 568 N N . THR A 1 71 ? -3.068 -19.750 -2.984 1.00 98.38 71 THR A N 1
ATOM 569 C CA . THR A 1 71 ? -4.153 -20.718 -2.780 1.00 98.38 71 THR A CA 1
ATOM 570 C C . THR A 1 71 ? -4.843 -20.437 -1.462 1.00 98.38 71 THR A C 1
ATOM 572 O O . THR A 1 71 ? -4.209 -19.978 -0.512 1.00 98.38 71 THR A O 1
ATOM 575 N N . TYR A 1 72 ? -6.147 -20.685 -1.423 1.00 97.88 72 TYR A N 1
ATOM 576 C CA . TYR A 1 72 ? -6.979 -20.371 -0.276 1.00 97.88 72 TYR A CA 1
ATOM 577 C C . TYR A 1 72 ? -7.760 -21.604 0.166 1.00 97.88 72 TYR A C 1
ATOM 579 O O . TYR A 1 72 ? -8.430 -22.269 -0.629 1.00 97.88 72 TYR A O 1
ATOM 587 N N . HIS A 1 73 ? -7.697 -21.892 1.461 1.00 98.06 73 HIS A N 1
ATOM 588 C CA . HIS A 1 73 ? -8.431 -22.978 2.090 1.00 98.06 73 HIS A CA 1
ATOM 589 C C . HIS A 1 73 ? -9.401 -22.417 3.122 1.00 98.06 73 HIS A C 1
ATOM 591 O O . HIS A 1 73 ? -9.006 -21.746 4.075 1.00 98.06 73 HIS A O 1
ATOM 597 N N . TYR A 1 74 ? -10.682 -22.720 2.933 1.00 95.56 74 TYR A N 1
ATOM 598 C CA . TYR A 1 74 ? -11.761 -22.243 3.787 1.00 95.56 74 TYR A CA 1
ATOM 599 C C . TYR A 1 74 ? -12.202 -23.344 4.746 1.00 95.56 74 TYR A C 1
ATOM 601 O O . TYR A 1 74 ? -12.431 -24.490 4.357 1.00 95.56 74 TYR A O 1
ATOM 609 N N . SER A 1 75 ? -12.352 -22.984 6.014 1.00 95.62 75 SER A N 1
ATOM 610 C CA . SER A 1 75 ? -12.966 -23.813 7.048 1.00 95.62 75 SER A CA 1
ATOM 611 C C . SER A 1 75 ? -13.861 -22.945 7.940 1.00 95.62 75 SER A C 1
ATOM 613 O O . SER A 1 75 ? -13.949 -21.731 7.756 1.00 95.62 75 SER A O 1
ATOM 615 N N . ALA A 1 76 ? -14.594 -23.554 8.875 1.00 95.50 76 ALA A N 1
ATOM 616 C CA . ALA A 1 76 ? -15.571 -22.833 9.689 1.00 95.50 76 ALA A CA 1
ATOM 617 C C . ALA A 1 76 ? -14.915 -21.687 10.487 1.00 95.50 76 ALA A C 1
ATOM 619 O O . ALA A 1 76 ? -14.208 -21.927 11.465 1.00 95.50 76 ALA A O 1
ATOM 620 N N . GLY A 1 77 ? -15.164 -20.443 10.060 1.00 93.69 77 GLY A N 1
ATOM 621 C CA . GLY A 1 77 ? -14.600 -19.238 10.674 1.00 93.69 77 GLY A CA 1
ATOM 622 C C . GLY A 1 77 ? -13.094 -19.065 10.461 1.00 93.69 77 GLY A C 1
ATOM 623 O O . GLY A 1 77 ? -12.460 -18.356 11.237 1.00 93.69 77 GLY A O 1
ATOM 624 N N . MET A 1 78 ? -12.490 -19.713 9.462 1.00 96.56 78 MET A N 1
ATOM 625 C CA . MET A 1 78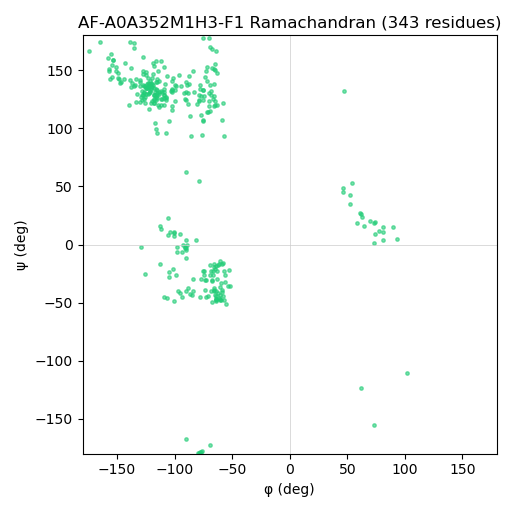 ? -11.056 -19.594 9.205 1.00 96.56 78 MET A CA 1
ATOM 626 C C . MET A 1 78 ? -10.739 -19.686 7.712 1.00 96.56 78 MET A C 1
ATOM 628 O O . MET A 1 78 ? -11.295 -20.517 6.996 1.00 96.56 78 MET A O 1
ATOM 632 N N . VAL A 1 79 ? -9.809 -18.845 7.270 1.00 97.56 79 VAL A N 1
ATOM 633 C CA . VAL A 1 79 ? -9.232 -18.858 5.926 1.00 97.56 79 VAL A CA 1
ATOM 634 C C . VAL A 1 79 ? -7.729 -19.013 6.058 1.00 97.56 79 VAL A C 1
ATOM 636 O O . VAL A 1 79 ? -7.096 -18.347 6.873 1.00 97.56 79 VAL A O 1
ATOM 639 N N . GLU A 1 80 ? -7.154 -19.888 5.257 1.00 98.25 80 GLU A N 1
ATOM 640 C CA . GLU A 1 80 ? -5.715 -20.047 5.132 1.00 98.25 80 GLU A CA 1
ATOM 641 C C . GLU A 1 80 ? -5.297 -19.661 3.720 1.00 98.25 80 GLU A C 1
ATOM 643 O O . GLU A 1 80 ? -5.852 -20.176 2.757 1.00 98.25 80 GLU A O 1
ATOM 648 N N . GLU A 1 81 ? -4.340 -18.751 3.610 1.00 98.12 81 GLU A N 1
ATOM 649 C CA . GLU A 1 81 ? -3.721 -18.316 2.365 1.00 98.12 81 GLU A CA 1
ATOM 650 C C . GLU A 1 81 ? -2.300 -18.877 2.305 1.00 98.12 81 GLU A C 1
ATOM 652 O O . GLU A 1 81 ? -1.489 -18.633 3.199 1.00 98.12 81 GLU A O 1
ATOM 657 N N . ILE A 1 82 ? -1.989 -19.608 1.241 1.00 98.25 82 ILE A N 1
ATOM 658 C CA . ILE A 1 82 ? -0.645 -20.111 0.962 1.00 98.25 82 ILE A CA 1
ATOM 659 C C . ILE A 1 82 ? -0.121 -19.372 -0.264 1.00 98.25 82 ILE A C 1
ATOM 661 O O . ILE A 1 82 ? -0.713 -19.441 -1.343 1.00 98.25 82 ILE A O 1
ATOM 665 N N . ARG A 1 83 ? 0.990 -18.661 -0.085 1.00 97.31 83 ARG A N 1
ATOM 666 C CA . ARG A 1 83 ? 1.703 -17.910 -1.115 1.00 97.31 83 ARG A CA 1
ATOM 667 C C . ARG A 1 83 ? 2.919 -18.698 -1.548 1.00 97.31 83 ARG A C 1
ATOM 669 O O . ARG A 1 83 ? 3.819 -18.920 -0.747 1.00 97.31 83 ARG A O 1
ATOM 676 N N . HIS A 1 84 ? 2.976 -19.061 -2.815 1.00 97.81 84 HIS A N 1
ATOM 677 C CA . HIS A 1 84 ? 4.133 -19.699 -3.414 1.00 97.81 84 HIS A CA 1
ATOM 678 C C . HIS A 1 84 ? 4.822 -18.729 -4.375 1.00 97.81 84 HIS A C 1
ATOM 680 O O . HIS A 1 84 ? 4.207 -18.280 -5.346 1.00 97.81 84 HIS A O 1
ATOM 686 N N . SER A 1 85 ? 6.092 -18.413 -4.111 1.00 96.38 85 SER A N 1
ATOM 687 C CA . SER A 1 85 ? 6.958 -17.675 -5.035 1.00 96.38 85 SER A CA 1
ATOM 688 C C . SER A 1 85 ? 7.618 -18.664 -5.985 1.00 96.38 85 SER A C 1
ATOM 690 O O . SER A 1 85 ? 8.490 -19.432 -5.581 1.00 96.38 85 SER A O 1
ATOM 692 N N . ALA A 1 86 ? 7.229 -18.641 -7.258 1.00 94.50 86 ALA A N 1
ATOM 693 C CA . ALA A 1 86 ? 7.784 -19.545 -8.262 1.00 94.50 86 ALA A CA 1
ATOM 694 C C . ALA A 1 86 ? 9.266 -19.246 -8.554 1.00 94.50 86 ALA A C 1
ATOM 696 O O . ALA A 1 86 ? 10.034 -20.160 -8.850 1.00 94.50 86 ALA A O 1
ATOM 697 N N . ARG A 1 87 ? 9.682 -17.974 -8.442 1.00 90.19 87 ARG A N 1
ATOM 698 C CA . ARG A 1 87 ? 11.073 -17.547 -8.675 1.00 90.19 87 ARG A CA 1
ATOM 699 C C . ARG A 1 87 ? 12.011 -17.974 -7.551 1.00 90.19 87 ARG A C 1
ATOM 701 O O . ARG A 1 87 ? 13.106 -18.458 -7.816 1.00 90.19 87 ARG A O 1
ATOM 708 N N . GLU A 1 88 ? 11.587 -17.780 -6.307 1.00 93.00 88 GLU A N 1
ATOM 709 C CA . GLU A 1 88 ? 12.411 -18.081 -5.129 1.00 93.00 88 GLU A CA 1
ATOM 710 C C . GLU A 1 88 ? 12.216 -19.517 -4.633 1.00 93.00 88 GLU A C 1
ATOM 712 O O . GLU A 1 88 ? 12.987 -19.995 -3.803 1.00 93.00 88 GLU A O 1
ATOM 717 N N . ASN A 1 89 ? 11.194 -20.209 -5.145 1.00 94.31 89 ASN A N 1
ATOM 718 C CA . ASN A 1 89 ? 10.742 -21.510 -4.665 1.00 94.31 89 ASN A CA 1
ATOM 719 C C . ASN A 1 89 ? 10.483 -21.504 -3.145 1.00 94.31 89 ASN A C 1
ATOM 721 O O . ASN A 1 89 ? 10.865 -22.425 -2.421 1.00 94.31 89 ASN A O 1
ATOM 725 N N . THR A 1 90 ? 9.857 -20.430 -2.663 1.00 94.62 90 THR A N 1
ATOM 726 C CA . THR A 1 90 ? 9.494 -20.230 -1.257 1.00 94.62 90 THR A CA 1
ATOM 727 C C . THR A 1 90 ? 7.987 -20.342 -1.074 1.00 94.62 90 THR A C 1
ATOM 729 O O . THR A 1 90 ? 7.205 -20.099 -1.997 1.00 94.62 90 THR A O 1
ATOM 732 N N . GLU A 1 91 ? 7.581 -20.736 0.130 1.00 96.94 91 GLU A N 1
ATOM 733 C CA . GLU A 1 91 ? 6.182 -20.825 0.527 1.00 96.94 91 GLU A CA 1
ATOM 734 C C . GLU A 1 91 ? 5.969 -20.053 1.833 1.00 96.94 91 GLU A C 1
ATOM 736 O O . GLU A 1 91 ? 6.693 -20.248 2.809 1.00 96.94 91 GLU A O 1
ATOM 741 N N . GLU A 1 92 ? 4.974 -19.171 1.843 1.00 96.69 92 GLU A N 1
ATOM 742 C CA . GLU A 1 92 ? 4.509 -18.439 3.017 1.00 96.69 92 GLU A CA 1
ATOM 743 C C . GLU A 1 92 ? 3.054 -18.817 3.290 1.00 96.69 92 GLU A C 1
ATOM 745 O O . GLU A 1 92 ? 2.217 -18.821 2.391 1.00 96.69 92 GLU A O 1
ATOM 750 N N . LYS A 1 93 ? 2.739 -19.090 4.555 1.00 98.12 93 LYS A N 1
ATOM 751 C CA . LYS A 1 93 ? 1.392 -19.440 4.994 1.00 98.12 93 LYS A CA 1
ATOM 752 C C . LYS A 1 93 ? 0.856 -18.383 5.946 1.00 98.12 93 LYS A C 1
ATOM 754 O O . LYS A 1 93 ? 1.485 -18.067 6.955 1.00 98.12 93 LYS A O 1
ATOM 759 N N . ILE A 1 94 ? -0.326 -17.870 5.632 1.00 98.25 94 ILE A N 1
ATOM 760 C CA . ILE A 1 94 ? -1.036 -16.859 6.407 1.00 98.25 94 ILE A CA 1
ATOM 761 C C . ILE A 1 94 ? -2.386 -17.433 6.810 1.00 98.25 94 ILE A C 1
ATOM 763 O O . ILE A 1 94 ? -3.119 -17.968 5.986 1.00 98.25 94 ILE A O 1
ATOM 767 N N . ALA A 1 95 ? -2.727 -17.316 8.084 1.00 98.31 95 ALA A N 1
ATOM 768 C CA . ALA A 1 95 ? -4.009 -17.760 8.607 1.00 98.31 95 ALA A CA 1
ATOM 769 C C . ALA A 1 95 ? -4.837 -16.565 9.072 1.00 98.31 95 ALA A C 1
ATOM 771 O O . ALA A 1 95 ? -4.316 -15.648 9.702 1.00 98.31 95 ALA A O 1
ATOM 772 N N . PHE A 1 96 ? -6.136 -16.610 8.808 1.00 98.00 96 PHE A N 1
ATOM 773 C CA . PHE A 1 96 ? -7.122 -15.620 9.214 1.00 98.00 96 PHE A CA 1
ATOM 774 C C . PHE A 1 96 ? -8.251 -16.332 9.947 1.00 98.00 96 PHE A C 1
ATOM 776 O O . PHE A 1 96 ? -8.788 -17.321 9.452 1.00 98.00 96 PHE A O 1
ATOM 783 N N . LYS A 1 97 ? -8.638 -15.831 11.117 1.00 98.12 97 LYS A N 1
ATOM 784 C CA . LYS A 1 97 ? -9.749 -16.362 11.907 1.00 98.12 97 LYS A CA 1
ATOM 785 C C . LYS A 1 97 ? -10.816 -15.297 12.074 1.00 98.12 97 LYS A C 1
ATOM 787 O O . LYS A 1 97 ? -10.503 -14.152 12.399 1.00 98.12 97 LYS A O 1
ATOM 792 N N . TYR A 1 98 ? -12.066 -15.702 11.923 1.00 95.81 98 TYR A N 1
ATOM 793 C CA . TYR A 1 98 ? -13.227 -14.831 11.914 1.00 95.81 98 TYR A CA 1
ATOM 794 C C . TYR A 1 98 ? -14.266 -15.250 12.955 1.00 95.81 98 TYR A C 1
ATOM 796 O O . TYR A 1 98 ? -14.448 -16.433 13.243 1.00 95.81 98 TYR A O 1
ATOM 804 N N . GLU A 1 99 ? -14.984 -14.260 13.477 1.00 95.69 99 GLU A N 1
ATOM 805 C CA . GLU A 1 99 ? -16.246 -14.430 14.194 1.00 95.69 99 GLU A CA 1
ATOM 806 C C . GLU A 1 99 ? -17.345 -13.715 13.394 1.00 95.69 99 GLU A C 1
ATOM 808 O O . GLU A 1 99 ? -17.406 -12.484 13.337 1.00 95.69 99 GLU A O 1
ATOM 813 N N . GLY A 1 100 ? -18.176 -14.493 12.693 1.00 92.69 100 GLY A N 1
ATOM 814 C CA . GLY A 1 100 ? -19.051 -13.952 11.651 1.00 92.69 100 GLY A CA 1
ATOM 815 C C . GLY A 1 100 ? -18.224 -13.321 10.527 1.00 92.69 100 GLY A C 1
ATOM 816 O O . GLY A 1 100 ? -17.362 -13.977 9.952 1.00 92.69 100 GLY A O 1
ATOM 817 N N . GLU A 1 101 ? -18.466 -12.042 10.242 1.00 91.06 101 GLU A N 1
ATOM 818 C CA . GLU A 1 101 ? -17.727 -11.264 9.234 1.00 91.06 101 GLU A CA 1
ATOM 819 C C . GLU A 1 101 ? -16.500 -10.531 9.812 1.00 91.06 101 GLU A C 1
ATOM 821 O O . GLU A 1 101 ? -15.762 -9.870 9.082 1.00 91.06 101 GLU A O 1
ATOM 826 N N . ARG A 1 102 ? -16.267 -10.607 11.132 1.00 93.88 102 ARG A N 1
ATOM 827 C CA . ARG A 1 102 ? -15.188 -9.866 11.803 1.00 93.88 102 ARG A CA 1
ATOM 828 C C . ARG A 1 102 ? -13.918 -10.699 11.857 1.00 93.88 102 ARG A C 1
ATOM 830 O O . ARG A 1 102 ? -13.936 -11.798 12.403 1.00 93.88 102 ARG A O 1
ATOM 837 N N . LEU A 1 103 ? -12.811 -10.163 11.347 1.00 96.38 103 LEU A N 1
ATOM 838 C CA . LEU A 1 103 ? -11.482 -10.753 11.517 1.00 96.38 103 LEU A CA 1
ATOM 839 C C . LEU A 1 103 ? -11.060 -10.608 12.979 1.00 96.38 103 LEU A C 1
ATOM 841 O O . LEU A 1 103 ? -10.854 -9.494 13.426 1.00 96.38 103 LEU A O 1
ATOM 845 N N . ILE A 1 104 ? -10.903 -11.702 13.716 1.00 98.38 104 ILE A N 1
ATOM 846 C CA . ILE A 1 104 ? -10.499 -11.669 15.133 1.00 98.38 104 ILE A CA 1
ATOM 847 C C . ILE A 1 104 ? -9.021 -12.008 15.335 1.00 98.38 104 ILE A C 1
ATOM 849 O O . ILE A 1 104 ? -8.438 -11.652 16.360 1.00 98.38 104 ILE A O 1
ATOM 853 N N . GLN A 1 105 ? -8.397 -12.689 14.372 1.00 98.62 105 GLN A N 1
ATOM 854 C CA . GLN A 1 105 ? -6.988 -13.056 14.449 1.00 98.62 105 GLN A CA 1
ATOM 855 C C . GLN A 1 105 ? -6.376 -13.233 13.062 1.00 98.62 105 GLN A C 1
ATOM 857 O O . GLN A 1 105 ? -7.024 -13.760 12.159 1.00 98.62 105 GLN A O 1
ATOM 862 N N . ARG A 1 106 ? -5.107 -12.850 12.917 1.00 98.56 106 ARG A N 1
ATOM 863 C CA . ARG A 1 106 ? -4.287 -13.125 11.736 1.00 98.56 106 ARG A CA 1
ATOM 864 C C . ARG A 1 106 ? -2.917 -13.630 12.173 1.00 98.56 106 ARG A C 1
ATOM 866 O O . ARG A 1 106 ? -2.333 -13.057 13.084 1.00 98.56 106 ARG A O 1
ATOM 873 N N . SER A 1 107 ? -2.386 -14.651 11.512 1.00 98.31 107 SER A N 1
ATOM 874 C CA . SER A 1 107 ? -1.037 -15.164 11.768 1.00 98.31 107 SER A CA 1
ATOM 875 C C . SER A 1 107 ? -0.228 -15.233 10.479 1.00 98.31 107 SER A C 1
ATOM 877 O O . SER A 1 107 ? -0.763 -15.649 9.455 1.00 98.31 107 SER A O 1
ATOM 879 N N . TYR A 1 108 ? 1.038 -14.819 10.519 1.00 97.75 108 TYR A N 1
ATOM 880 C CA . TYR A 1 108 ? 1.940 -14.771 9.360 1.00 97.75 108 TYR A CA 1
ATOM 881 C C . TYR A 1 108 ? 3.408 -14.881 9.805 1.00 97.75 108 TYR A C 1
ATOM 883 O O . TYR A 1 108 ? 3.716 -14.532 10.947 1.00 97.75 108 TYR A O 1
ATOM 891 N N . PRO A 1 109 ? 4.326 -15.363 8.951 1.00 96.75 109 PRO A N 1
ATOM 892 C CA . PRO A 1 109 ? 5.741 -15.414 9.290 1.00 96.75 109 PRO A CA 1
ATOM 893 C C . PRO A 1 109 ? 6.372 -14.017 9.290 1.00 96.75 109 PRO A C 1
ATOM 895 O O . PRO A 1 109 ? 6.106 -13.168 8.439 1.00 96.75 109 PRO A O 1
ATOM 898 N N . ASN A 1 110 ? 7.253 -13.783 10.251 1.00 94.31 110 ASN A N 1
ATOM 899 C CA . ASN A 1 110 ? 8.124 -12.628 10.309 1.00 94.31 110 ASN A CA 1
ATOM 900 C C . ASN A 1 110 ? 9.147 -12.717 9.169 1.00 94.31 110 ASN A C 1
ATOM 902 O O . ASN A 1 110 ? 9.782 -13.750 8.965 1.00 94.31 110 ASN A O 1
ATOM 906 N N . LYS A 1 111 ? 9.325 -11.618 8.433 1.00 90.38 111 LYS A N 1
ATOM 907 C CA . LYS A 1 111 ? 10.251 -11.554 7.295 1.00 90.38 111 LYS A CA 1
ATOM 908 C C . LYS A 1 111 ? 11.721 -11.674 7.694 1.00 90.38 111 LYS A C 1
ATOM 910 O O . LYS A 1 111 ? 12.535 -12.007 6.842 1.00 90.38 111 LYS A O 1
ATOM 915 N N . GLU A 1 112 ? 12.065 -11.365 8.942 1.00 90.00 112 GLU A N 1
ATOM 916 C CA . GLU A 1 112 ? 13.458 -11.355 9.399 1.00 90.00 112 GLU A CA 1
ATOM 917 C C . GLU A 1 112 ? 13.941 -12.743 9.837 1.00 90.00 112 GLU A C 1
ATOM 919 O O . GLU A 1 112 ? 15.046 -13.144 9.478 1.00 90.00 112 GLU A O 1
ATOM 924 N N . ASP A 1 113 ? 13.122 -13.488 10.583 1.00 92.88 113 ASP A N 1
ATOM 925 C CA . ASP A 1 113 ? 13.528 -14.756 11.210 1.00 92.88 113 ASP A CA 1
ATOM 926 C C . ASP A 1 113 ? 12.575 -15.937 10.945 1.00 92.88 113 ASP A C 1
ATOM 928 O O . ASP A 1 113 ? 12.838 -17.056 11.387 1.00 92.88 113 ASP A O 1
ATOM 932 N N . GLY A 1 114 ? 11.470 -15.714 10.226 1.00 94.00 114 GLY A N 1
ATOM 933 C CA . GLY A 1 114 ? 10.457 -16.730 9.934 1.00 94.00 114 GLY A CA 1
ATOM 934 C C . GLY A 1 114 ? 9.563 -17.112 11.119 1.00 94.00 114 GLY A C 1
ATOM 935 O O . GLY A 1 114 ? 8.692 -17.970 10.963 1.00 94.00 114 GLY A O 1
ATOM 936 N N . SER A 1 115 ? 9.740 -16.502 12.297 1.00 95.38 115 SER A N 1
ATOM 937 C CA . SER A 1 115 ? 8.882 -16.749 13.461 1.00 95.38 115 SER A CA 1
ATOM 938 C C . SER A 1 115 ? 7.440 -16.328 13.178 1.00 95.38 115 SER A C 1
ATOM 940 O O . SER A 1 115 ? 7.187 -15.396 12.424 1.00 95.38 115 SER A O 1
ATOM 942 N N . ILE A 1 116 ? 6.454 -17.009 13.762 1.00 97.94 116 ILE A N 1
ATOM 943 C CA . ILE A 1 116 ? 5.052 -16.659 13.512 1.00 97.94 116 ILE A CA 1
ATOM 944 C C . ILE A 1 116 ? 4.652 -15.462 14.370 1.00 97.94 116 ILE A C 1
ATOM 946 O O . ILE A 1 116 ? 4.672 -15.536 15.598 1.00 97.94 116 ILE A O 1
ATOM 950 N N . ILE A 1 117 ? 4.218 -14.391 13.714 1.00 98.25 117 ILE A N 1
ATOM 951 C CA . ILE A 1 117 ? 3.534 -13.266 14.342 1.00 98.25 117 ILE A CA 1
ATOM 952 C C . ILE A 1 117 ? 2.038 -13.557 14.348 1.00 98.25 117 ILE A C 1
ATOM 954 O O . ILE A 1 117 ? 1.484 -14.035 13.359 1.00 98.25 117 ILE A O 1
ATOM 958 N N . THR A 1 118 ? 1.374 -13.257 15.461 1.00 98.69 118 THR A N 1
ATOM 959 C CA . THR A 1 118 ? -0.078 -13.346 15.611 1.00 98.69 118 THR A CA 1
ATOM 960 C C . THR A 1 118 ? -0.658 -12.000 16.017 1.00 98.69 118 THR A C 1
ATOM 962 O O . THR A 1 118 ? -0.407 -11.501 17.111 1.00 98.69 118 THR A O 1
ATOM 965 N N . GLU A 1 119 ? -1.491 -11.439 15.153 1.00 98.69 119 GLU A N 1
ATOM 966 C CA . GLU A 1 119 ? -2.318 -10.268 15.408 1.00 98.69 119 GLU A CA 1
ATOM 967 C C . GLU A 1 119 ? -3.670 -10.699 15.973 1.00 98.69 119 GLU A C 1
ATOM 969 O O . GLU A 1 119 ? -4.328 -11.576 15.419 1.00 98.69 119 GLU A O 1
ATOM 974 N N . THR A 1 120 ? -4.106 -10.076 17.064 1.00 98.81 120 THR A N 1
ATOM 975 C CA . THR A 1 120 ? -5.457 -10.228 17.626 1.00 98.81 120 THR A CA 1
ATOM 976 C C . THR A 1 120 ? -6.204 -8.914 17.501 1.00 98.81 120 THR A C 1
ATOM 978 O O . THR A 1 120 ? -5.670 -7.873 17.880 1.00 98.81 120 THR A O 1
ATOM 981 N N . TYR A 1 121 ? -7.429 -8.972 16.994 1.00 98.44 121 TYR A N 1
ATOM 982 C CA . TYR A 1 121 ? -8.260 -7.812 16.701 1.00 98.44 121 TYR A CA 1
ATOM 983 C C . TYR A 1 121 ? -9.384 -7.727 17.730 1.00 98.44 121 TYR A C 1
ATOM 985 O O . TYR A 1 121 ? -10.115 -8.694 17.958 1.00 98.44 121 TYR A O 1
ATOM 993 N N . TYR A 1 122 ? -9.512 -6.567 18.362 1.00 97.94 122 TYR A N 1
ATOM 994 C CA . TYR A 1 122 ? -10.483 -6.314 19.416 1.00 97.94 122 TYR A CA 1
ATOM 995 C C . TYR A 1 122 ? -11.565 -5.386 18.897 1.00 97.94 122 TYR A C 1
ATOM 997 O O . TYR A 1 122 ? -11.273 -4.369 18.271 1.00 97.94 122 TYR A O 1
ATOM 1005 N N . TYR A 1 123 ? -12.814 -5.734 19.182 1.00 96.25 123 TYR A N 1
ATOM 1006 C CA . TYR A 1 123 ? -13.979 -4.972 18.765 1.00 96.25 123 TYR A CA 1
ATOM 1007 C C . TYR A 1 123 ? -14.857 -4.675 19.969 1.00 96.25 123 TYR A C 1
ATOM 1009 O O . TYR A 1 123 ? -14.959 -5.484 20.892 1.00 96.25 123 TYR A O 1
ATOM 1017 N N . ASP A 1 124 ? -15.541 -3.542 19.923 1.00 93.69 124 ASP A N 1
ATOM 1018 C CA . ASP A 1 124 ? -16.774 -3.363 20.678 1.00 93.69 124 ASP A CA 1
ATOM 1019 C C . ASP A 1 124 ? -17.980 -3.802 19.818 1.00 93.69 124 ASP A C 1
ATOM 1021 O O . ASP A 1 124 ? -17.848 -4.453 18.771 1.00 93.69 124 ASP A O 1
ATOM 1025 N N . GLU A 1 125 ? -19.199 -3.473 20.245 1.00 88.12 125 GLU A N 1
ATOM 1026 C CA . GLU A 1 125 ? -20.407 -3.799 19.478 1.00 88.12 125 GLU A CA 1
ATOM 1027 C C . GLU A 1 125 ? -20.389 -3.212 18.054 1.00 88.12 125 GLU A C 1
ATOM 1029 O O . GLU A 1 125 ? -21.066 -3.726 17.162 1.00 88.12 125 GLU A O 1
ATOM 1034 N N . LYS A 1 126 ? -19.613 -2.152 17.808 1.00 83.25 126 LYS A N 1
ATOM 1035 C CA . LYS A 1 126 ? -19.790 -1.244 16.675 1.00 83.25 126 LYS A CA 1
ATOM 1036 C C . LYS A 1 126 ? -18.551 -1.052 15.800 1.00 83.25 126 LYS A C 1
ATOM 1038 O O . LYS A 1 126 ? -18.752 -0.712 14.629 1.00 83.25 126 LYS A O 1
ATOM 1043 N N . SER A 1 127 ? -17.342 -1.243 16.320 1.00 91.19 127 SER A N 1
ATOM 1044 C CA . SER A 1 127 ? -16.072 -0.831 15.705 1.00 91.19 127 SER A CA 1
ATOM 1045 C C . SER A 1 127 ? -14.870 -1.625 16.229 1.00 91.19 127 SER A C 1
ATOM 1047 O O . SER A 1 127 ? -14.924 -2.237 17.293 1.00 91.19 127 SER A O 1
ATOM 1049 N N . LEU A 1 128 ? -13.775 -1.602 15.462 1.00 95.25 128 LEU A N 1
ATOM 1050 C CA . LEU A 1 128 ? -12.455 -2.051 15.908 1.00 95.25 128 LEU A CA 1
ATOM 1051 C C . LEU A 1 128 ? -11.934 -1.078 16.975 1.00 95.25 128 LEU A C 1
ATOM 1053 O O . LEU A 1 128 ? -11.915 0.127 16.743 1.00 95.25 128 LEU A O 1
ATOM 1057 N N . THR A 1 129 ? -11.510 -1.597 18.121 1.00 97.31 129 THR A N 1
ATOM 1058 C CA . THR A 1 129 ? -11.001 -0.820 19.263 1.00 97.31 129 THR A CA 1
ATOM 1059 C C . THR A 1 129 ? -9.515 -1.045 19.512 1.00 97.31 129 THR A C 1
ATOM 1061 O O . THR A 1 129 ? -8.864 -0.224 20.154 1.00 97.31 129 THR A O 1
ATOM 1064 N N . GLY A 1 130 ? -8.934 -2.112 18.961 1.00 97.88 130 GLY A N 1
ATOM 1065 C CA . GLY A 1 130 ? -7.492 -2.309 19.016 1.00 97.88 130 GLY A CA 1
ATOM 1066 C C . GLY A 1 130 ? -6.998 -3.501 18.217 1.00 97.88 130 GLY A C 1
ATOM 1067 O O . GLY A 1 130 ? -7.770 -4.371 17.815 1.00 97.88 130 GLY A O 1
ATOM 1068 N N . VAL A 1 131 ? -5.684 -3.545 18.024 1.00 98.62 131 VAL A N 1
ATOM 1069 C CA . VAL A 1 131 ? -4.969 -4.689 17.449 1.00 98.62 131 VAL A CA 1
ATOM 1070 C C . VAL A 1 131 ? -3.728 -4.940 18.286 1.00 98.62 131 VAL A C 1
ATOM 1072 O O . VAL A 1 131 ? -3.021 -3.999 18.627 1.00 98.62 131 VAL A O 1
ATOM 1075 N N . THR A 1 132 ? -3.427 -6.192 18.605 1.00 98.75 132 THR A N 1
ATOM 1076 C CA . THR A 1 132 ? -2.181 -6.548 19.293 1.00 98.75 132 THR A CA 1
ATOM 1077 C C . THR A 1 132 ? -1.430 -7.605 18.507 1.00 98.75 132 THR A C 1
ATOM 1079 O O . THR A 1 132 ? -1.969 -8.689 18.291 1.00 98.75 132 THR A O 1
ATOM 1082 N N . GLY A 1 133 ? -0.192 -7.302 18.121 1.00 98.44 133 GLY A N 1
ATOM 1083 C CA . GLY A 1 133 ? 0.739 -8.244 17.511 1.00 98.44 133 GLY A CA 1
ATOM 1084 C C . GLY A 1 133 ? 1.609 -8.914 18.569 1.00 98.44 133 GLY A C 1
ATOM 1085 O O . GLY A 1 133 ? 2.191 -8.236 19.416 1.00 98.44 133 GLY A O 1
ATOM 1086 N N . ARG A 1 134 ? 1.706 -10.243 18.522 1.00 98.62 134 ARG A N 1
ATOM 1087 C CA . ARG A 1 134 ? 2.583 -11.048 19.383 1.00 98.62 134 ARG A CA 1
ATOM 1088 C C . ARG A 1 134 ? 3.508 -11.926 18.556 1.00 98.62 134 ARG A C 1
ATOM 1090 O O . ARG A 1 134 ? 3.092 -12.399 17.502 1.00 98.62 134 ARG A O 1
ATOM 1097 N N . ASP A 1 135 ? 4.723 -12.154 19.032 1.00 97.69 135 ASP A N 1
ATOM 1098 C CA . ASP A 1 135 ? 5.653 -13.110 18.426 1.00 97.69 135 ASP A CA 1
ATOM 1099 C C . ASP A 1 135 ? 5.292 -14.574 18.758 1.00 97.69 135 ASP A C 1
ATOM 1101 O O . ASP A 1 135 ? 4.305 -14.863 19.447 1.00 97.69 135 ASP A O 1
ATOM 1105 N N . GLY A 1 136 ? 6.117 -15.516 18.291 1.00 94.44 136 GLY A N 1
ATOM 1106 C CA . GLY A 1 136 ? 5.928 -16.948 18.538 1.00 94.44 136 GLY A CA 1
ATOM 1107 C C . GLY A 1 136 ? 6.072 -17.368 20.008 1.00 94.44 136 GLY A C 1
ATOM 1108 O O . GLY A 1 136 ? 5.616 -18.450 20.376 1.00 94.44 136 GLY A O 1
ATOM 1109 N N . ALA A 1 137 ? 6.669 -16.525 20.857 1.00 96.44 137 ALA A N 1
ATOM 1110 C CA . ALA A 1 137 ? 6.742 -16.719 22.304 1.00 96.44 137 ALA A CA 1
ATOM 1111 C C . ALA A 1 137 ? 5.546 -16.085 23.045 1.00 96.44 137 ALA A C 1
ATOM 1113 O O . ALA A 1 137 ? 5.423 -16.234 24.263 1.00 96.44 137 ALA A O 1
ATOM 1114 N N . GLY A 1 138 ? 4.648 -15.403 22.326 1.00 96.88 138 GLY A N 1
ATOM 1115 C CA . GLY A 1 138 ? 3.504 -14.691 22.888 1.00 96.88 138 GLY A CA 1
ATOM 1116 C C . GLY A 1 138 ? 3.853 -13.314 23.457 1.00 96.88 138 GLY A C 1
ATOM 1117 O O . GLY A 1 138 ? 3.011 -12.711 24.128 1.00 96.88 138 GLY A O 1
ATOM 1118 N N . ILE A 1 139 ? 5.063 -12.810 23.205 1.00 97.75 139 ILE A N 1
ATOM 1119 C CA . ILE A 1 139 ? 5.497 -11.480 23.632 1.00 97.75 139 ILE A CA 1
ATOM 1120 C C . ILE A 1 139 ? 4.845 -10.449 22.718 1.00 97.75 139 ILE A C 1
ATOM 1122 O O . ILE A 1 139 ? 4.835 -10.602 21.500 1.00 97.75 139 ILE A O 1
ATOM 1126 N N . GLU A 1 140 ? 4.278 -9.400 23.306 1.00 98.25 140 GLU A N 1
ATOM 1127 C CA . GLU A 1 140 ? 3.685 -8.292 22.564 1.00 98.25 140 GLU A CA 1
ATOM 1128 C C . GLU A 1 140 ? 4.771 -7.468 21.868 1.00 98.25 140 GLU A C 1
ATOM 1130 O O . GLU A 1 140 ? 5.651 -6.912 22.521 1.00 98.25 140 GLU A O 1
ATOM 1135 N N . ILE A 1 141 ? 4.703 -7.403 20.539 1.00 98.06 141 ILE A N 1
ATOM 1136 C CA . ILE A 1 141 ? 5.691 -6.712 19.701 1.00 98.06 141 ILE A CA 1
ATOM 1137 C C . ILE A 1 141 ? 5.164 -5.379 19.176 1.00 98.06 141 ILE A C 1
ATOM 1139 O O . ILE A 1 141 ? 5.938 -4.444 18.992 1.00 98.06 141 ILE A O 1
ATOM 1143 N N . PHE A 1 142 ? 3.846 -5.256 19.008 1.00 98.44 142 PHE A N 1
ATOM 1144 C CA . PHE A 1 142 ? 3.203 -3.979 18.735 1.00 98.44 142 PHE A CA 1
ATOM 1145 C C . PHE A 1 142 ? 1.736 -3.967 19.161 1.00 98.44 142 PHE A C 1
ATOM 1147 O O . PHE A 1 142 ? 1.098 -5.013 19.327 1.00 98.44 142 PHE A O 1
ATOM 1154 N N . LYS A 1 143 ? 1.173 -2.763 19.266 1.00 98.56 143 LYS A N 1
ATOM 1155 C CA . LYS A 1 143 ? -0.232 -2.552 19.602 1.00 98.56 143 LYS A CA 1
ATOM 1156 C C . LYS A 1 143 ? -0.808 -1.313 18.932 1.00 98.56 143 LYS A C 1
ATOM 1158 O O . LYS A 1 143 ? -0.168 -0.271 18.922 1.00 98.56 143 LYS A O 1
ATOM 1163 N N . TRP A 1 144 ? -2.037 -1.431 18.440 1.00 98.50 144 TRP A N 1
ATOM 1164 C CA . TRP A 1 144 ? -2.907 -0.332 18.041 1.00 98.50 144 TRP A CA 1
ATOM 1165 C C . TRP A 1 144 ? -4.059 -0.176 19.035 1.00 98.50 144 TRP A C 1
ATOM 1167 O O . TRP A 1 144 ? -4.665 -1.175 19.427 1.00 98.50 144 TRP A O 1
ATOM 1177 N N . ASN A 1 145 ? -4.404 1.059 19.390 1.00 98.31 145 ASN A N 1
ATOM 1178 C CA . ASN A 1 145 ? -5.625 1.407 20.116 1.00 98.31 145 ASN A CA 1
ATOM 1179 C C . ASN A 1 145 ? -6.421 2.437 19.320 1.00 98.31 145 ASN A C 1
ATOM 1181 O O . ASN A 1 145 ? -5.850 3.397 18.801 1.00 98.31 145 ASN A O 1
ATOM 1185 N N . TYR A 1 146 ? -7.735 2.255 19.276 1.00 97.12 146 TYR A N 1
ATOM 1186 C CA . TYR A 1 146 ? -8.662 3.139 18.585 1.00 97.12 146 TYR A CA 1
ATOM 1187 C C . TYR A 1 146 ? -9.734 3.610 19.561 1.00 97.12 146 TYR A C 1
ATOM 1189 O O . TYR A 1 146 ? -10.370 2.804 20.243 1.00 97.12 146 TYR A O 1
ATOM 1197 N N . ILE A 1 147 ? -9.954 4.920 19.607 1.00 96.56 147 ILE A N 1
ATOM 1198 C CA . ILE A 1 147 ? -11.084 5.524 20.310 1.00 96.56 147 ILE A CA 1
ATOM 1199 C C . ILE A 1 147 ? -11.915 6.239 19.264 1.00 96.56 147 ILE A C 1
ATOM 1201 O O . ILE A 1 147 ? -11.422 7.144 18.592 1.00 96.56 147 ILE A O 1
ATOM 1205 N N . CYS A 1 148 ? -13.178 5.848 19.154 1.00 95.00 148 CYS A N 1
ATOM 1206 C CA . CYS A 1 148 ? -14.131 6.466 18.248 1.00 95.00 148 CYS A CA 1
ATOM 1207 C C . CYS A 1 148 ? -15.206 7.225 19.024 1.00 95.00 148 CYS A C 1
ATOM 1209 O O . CYS A 1 148 ? -15.470 6.955 20.198 1.00 95.00 148 CYS A O 1
ATOM 1211 N N . ASP A 1 149 ? -15.845 8.172 18.351 1.00 93.81 149 ASP A N 1
ATOM 1212 C CA . ASP A 1 149 ? -17.031 8.830 18.872 1.00 93.81 149 ASP A CA 1
ATOM 1213 C C . ASP A 1 149 ? -18.284 7.938 18.737 1.00 93.81 149 ASP A C 1
ATOM 1215 O O . ASP A 1 149 ? -18.252 6.809 18.239 1.00 93.81 149 ASP A O 1
ATOM 1219 N N . THR A 1 150 ? -19.439 8.459 19.158 1.00 91.56 150 THR A N 1
ATOM 1220 C CA . THR A 1 150 ? -20.714 7.721 19.074 1.00 91.56 150 THR A CA 1
ATOM 1221 C C . THR A 1 150 ? -21.177 7.407 17.646 1.00 91.56 150 THR A C 1
ATOM 1223 O O . THR A 1 150 ? -22.015 6.518 17.468 1.00 91.56 150 THR A O 1
ATOM 1226 N N . GLN A 1 151 ? -20.649 8.116 16.644 1.00 90.81 151 GLN A N 1
ATOM 1227 C CA . GLN A 1 151 ? -20.948 7.941 15.221 1.00 90.81 151 GLN A CA 1
ATOM 1228 C C . GLN A 1 151 ? -19.860 7.141 14.487 1.00 90.81 151 GLN A C 1
ATOM 1230 O O . GLN A 1 151 ? -19.973 6.927 13.283 1.00 90.81 151 GLN A O 1
ATOM 1235 N N . LYS A 1 152 ? -18.892 6.589 15.235 1.00 90.88 152 LYS A N 1
ATOM 1236 C CA . LYS A 1 152 ? -17.780 5.749 14.769 1.00 90.88 152 LYS A CA 1
ATOM 1237 C C . LYS A 1 152 ? -16.680 6.498 14.012 1.00 90.88 152 LYS A C 1
ATOM 1239 O O . LYS A 1 152 ? -15.885 5.858 13.326 1.00 90.88 152 LYS A O 1
ATOM 1244 N N . TYR A 1 153 ? -16.598 7.817 14.151 1.00 91.81 153 TYR A N 1
ATOM 1245 C CA . TYR A 1 153 ? -15.458 8.575 13.644 1.00 91.81 153 TYR A CA 1
ATOM 1246 C C . TYR A 1 153 ? -14.269 8.406 14.595 1.00 91.81 153 TYR A C 1
ATOM 1248 O O . TYR A 1 153 ? -14.454 8.516 15.813 1.00 91.81 153 TYR A O 1
ATOM 1256 N N . PRO A 1 154 ? -13.055 8.133 14.083 1.00 94.31 154 PRO A N 1
ATOM 1257 C CA . PRO A 1 154 ? -11.879 7.977 14.927 1.00 94.31 154 PRO A CA 1
ATOM 1258 C C . PRO A 1 154 ? -11.555 9.316 15.582 1.00 94.31 154 PRO A C 1
ATOM 1260 O O . PRO A 1 154 ? -11.391 10.312 14.886 1.00 94.31 154 PRO A O 1
ATOM 1263 N N . LEU A 1 155 ? -11.466 9.335 16.909 1.00 96.75 155 LEU A N 1
ATOM 1264 C CA . LEU A 1 155 ? -11.027 10.478 17.712 1.00 96.75 155 LEU A CA 1
ATOM 1265 C C . LEU A 1 155 ? -9.542 10.369 18.039 1.00 96.75 155 LEU A C 1
ATOM 1267 O O . LEU A 1 155 ? -8.824 11.367 17.983 1.00 96.75 155 LEU A O 1
ATOM 1271 N N . ILE A 1 156 ? -9.090 9.162 18.387 1.00 97.75 156 ILE A N 1
ATOM 1272 C CA . ILE A 1 156 ? -7.699 8.873 18.728 1.00 97.75 156 ILE A CA 1
ATOM 1273 C C . ILE A 1 156 ? -7.285 7.545 18.092 1.00 97.75 156 ILE A C 1
ATOM 1275 O O . ILE A 1 156 ? -8.012 6.556 18.187 1.00 97.75 156 ILE A O 1
ATOM 1279 N N . GLU A 1 157 ? -6.095 7.527 17.497 1.00 98.19 157 GLU A N 1
ATOM 1280 C CA . GLU A 1 157 ? -5.378 6.307 17.125 1.00 98.19 157 GLU A CA 1
ATOM 1281 C C . GLU A 1 157 ? -4.008 6.321 17.790 1.00 98.19 157 GLU A C 1
ATOM 1283 O O . GLU A 1 157 ? -3.265 7.294 17.659 1.00 98.19 157 GLU A O 1
ATOM 1288 N N . GLU A 1 158 ? -3.643 5.244 18.467 1.00 98.50 158 GLU A N 1
ATOM 1289 C CA . GLU A 1 158 ? -2.312 5.088 19.048 1.00 98.50 158 GLU A CA 1
ATOM 1290 C C . GLU A 1 158 ? -1.684 3.804 18.541 1.00 98.50 158 GLU A C 1
ATOM 1292 O O . GLU A 1 158 ? -2.336 2.764 18.537 1.00 98.50 158 GLU A O 1
ATOM 1297 N N . TYR A 1 159 ? -0.422 3.877 18.141 1.00 98.44 159 TYR A N 1
ATOM 1298 C CA . TYR A 1 159 ? 0.397 2.736 17.770 1.00 98.44 159 TYR A CA 1
ATOM 1299 C C . TYR A 1 159 ? 1.668 2.722 18.602 1.00 98.44 159 TYR A C 1
ATOM 1301 O O . TYR A 1 159 ? 2.335 3.746 18.740 1.00 98.44 159 TYR A O 1
ATOM 1309 N N . ILE A 1 160 ? 2.013 1.551 19.117 1.00 98.56 160 ILE A N 1
ATOM 1310 C CA . ILE A 1 160 ? 3.242 1.312 19.861 1.00 98.56 160 ILE A CA 1
ATOM 1311 C C . ILE A 1 160 ? 3.950 0.131 19.209 1.00 98.56 160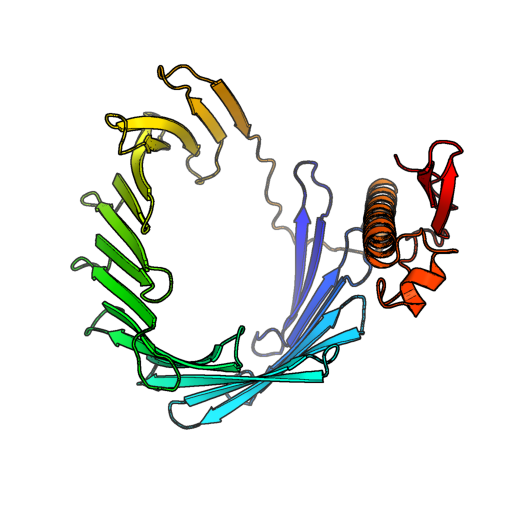 ILE A C 1
ATOM 1313 O O . ILE A 1 160 ? 3.355 -0.936 19.084 1.00 98.56 160 ILE A O 1
ATOM 1317 N N . ASP A 1 161 ? 5.205 0.316 18.813 1.00 98.00 161 ASP A N 1
ATOM 1318 C CA . ASP A 1 161 ? 6.130 -0.743 18.405 1.00 98.00 161 ASP A CA 1
ATOM 1319 C C . ASP A 1 161 ? 7.128 -0.958 19.544 1.00 98.00 161 ASP A C 1
ATOM 1321 O O . ASP A 1 161 ? 7.999 -0.116 19.782 1.00 98.00 161 ASP A O 1
ATOM 1325 N N . TYR A 1 162 ? 6.988 -2.062 20.274 1.00 97.44 162 TYR A N 1
ATOM 1326 C CA . TYR A 1 162 ? 7.808 -2.337 21.454 1.00 97.44 162 TYR A CA 1
ATOM 1327 C C . TYR A 1 162 ? 9.237 -2.748 21.090 1.00 97.44 162 TYR A C 1
ATOM 1329 O O . TYR A 1 162 ? 10.139 -2.588 21.909 1.00 97.44 162 TYR A O 1
ATOM 1337 N N . ILE A 1 163 ? 9.458 -3.251 19.872 1.00 94.69 163 ILE A N 1
ATOM 1338 C CA . ILE A 1 163 ? 10.788 -3.654 19.403 1.00 94.69 163 ILE A CA 1
ATOM 1339 C C . ILE A 1 163 ? 11.592 -2.418 19.005 1.00 94.69 163 ILE A C 1
ATOM 1341 O O . ILE A 1 163 ? 12.762 -2.292 19.360 1.00 94.69 163 ILE A O 1
ATOM 1345 N N . LYS A 1 164 ? 10.965 -1.502 18.264 1.00 95.31 164 LYS A N 1
ATOM 1346 C CA . LYS A 1 164 ? 11.627 -0.297 17.738 1.00 95.31 164 LYS A CA 1
ATOM 1347 C C . LYS A 1 164 ? 11.530 0.908 18.671 1.00 95.31 164 LYS A C 1
ATOM 1349 O O . LYS A 1 164 ? 12.038 1.971 18.324 1.00 95.31 164 LYS A O 1
ATOM 1354 N N . ASN A 1 165 ? 10.842 0.747 19.800 1.00 96.75 165 ASN A N 1
ATOM 1355 C CA . ASN A 1 165 ? 10.455 1.812 20.717 1.00 96.75 165 ASN A CA 1
ATOM 1356 C C . ASN A 1 165 ? 9.854 3.030 19.990 1.00 96.75 165 ASN A C 1
ATOM 1358 O O . ASN A 1 165 ? 10.265 4.175 20.184 1.00 96.75 165 ASN A O 1
ATOM 1362 N N . ILE A 1 166 ? 8.901 2.757 19.093 1.00 98.00 166 ILE A N 1
ATOM 1363 C CA . ILE A 1 166 ? 8.186 3.786 18.334 1.00 98.00 166 ILE A CA 1
ATOM 1364 C C . ILE A 1 166 ? 6.804 3.968 18.944 1.00 98.00 166 ILE A C 1
ATOM 1366 O O . ILE A 1 166 ? 6.066 3.002 19.117 1.00 98.00 166 ILE A O 1
ATOM 1370 N N . TRP A 1 167 ? 6.423 5.218 19.181 1.00 98.25 167 TRP A N 1
ATOM 1371 C CA . TRP A 1 167 ? 5.071 5.603 19.553 1.00 98.25 167 TRP A CA 1
ATOM 1372 C C . TRP A 1 167 ? 4.504 6.558 18.509 1.00 98.25 167 TRP A C 1
ATOM 1374 O O . TRP A 1 167 ? 5.053 7.629 18.258 1.00 98.25 167 TRP A O 1
ATOM 1384 N N . ILE A 1 168 ? 3.364 6.212 17.925 1.00 98.38 168 ILE A N 1
ATOM 1385 C CA . ILE A 1 168 ? 2.600 7.097 17.049 1.00 98.38 168 ILE A CA 1
ATOM 1386 C C . ILE A 1 168 ? 1.266 7.391 17.721 1.00 98.38 168 ILE A C 1
ATOM 1388 O O . ILE A 1 168 ? 0.588 6.486 18.190 1.00 98.38 168 ILE A O 1
ATOM 1392 N N . SER A 1 169 ? 0.869 8.657 17.747 1.00 98.25 169 SER A N 1
ATOM 1393 C CA . SER A 1 169 ? -0.462 9.070 18.182 1.00 98.25 169 SER A CA 1
ATOM 1394 C C . SER A 1 169 ? -1.077 9.997 17.149 1.00 98.25 169 SER A C 1
ATOM 1396 O O . SER A 1 169 ? -0.410 10.891 16.616 1.00 98.25 169 SER A O 1
ATOM 1398 N N . ARG A 1 170 ? -2.354 9.778 16.855 1.00 98.44 170 ARG A N 1
ATOM 1399 C CA . ARG A 1 170 ? -3.169 10.635 16.007 1.00 98.44 170 ARG A CA 1
ATOM 1400 C C . ARG A 1 170 ? -4.397 11.074 16.768 1.00 98.44 170 ARG A C 1
ATOM 1402 O O . ARG A 1 170 ? -5.056 10.255 17.398 1.00 98.44 170 ARG A O 1
ATOM 1409 N N . THR A 1 171 ? -4.720 12.355 16.680 1.00 98.25 171 THR A N 1
ATOM 1410 C CA . THR A 1 171 ? -5.946 12.915 17.253 1.00 98.25 171 THR A CA 1
ATOM 1411 C C . THR A 1 171 ? -6.708 13.667 16.181 1.00 98.25 171 THR A C 1
ATOM 1413 O O . THR A 1 171 ? -6.113 14.429 15.415 1.00 98.25 171 THR A O 1
ATOM 1416 N N . PHE A 1 172 ? -8.017 13.465 16.148 1.00 98.12 172 PHE A N 1
ATOM 1417 C CA . PHE A 1 172 ? -8.908 14.030 15.150 1.00 98.12 172 PHE A CA 1
ATOM 1418 C C . PHE A 1 172 ? -9.983 14.864 15.841 1.00 98.12 172 PHE A C 1
ATOM 1420 O O . PHE A 1 172 ? -10.568 14.451 16.841 1.00 98.12 172 PHE A O 1
ATOM 1427 N N . GLU A 1 173 ? -10.247 16.043 15.292 1.00 98.00 173 GLU A N 1
ATOM 1428 C CA . GLU A 1 173 ? -11.337 16.914 15.719 1.00 98.00 173 GLU A CA 1
ATOM 1429 C C . GLU A 1 173 ? -12.258 17.156 14.525 1.00 98.00 173 GLU A C 1
ATOM 1431 O O . GLU A 1 173 ? -11.789 17.502 13.436 1.00 98.00 173 GLU A O 1
ATOM 1436 N N . TYR A 1 174 ? -13.561 17.008 14.743 1.00 96.94 174 TYR A N 1
ATOM 1437 C CA . TYR A 1 174 ? -14.592 17.184 13.726 1.00 96.94 174 TYR A CA 1
ATOM 1438 C C . TYR A 1 174 ? -15.552 18.306 14.115 1.00 96.94 174 TYR A C 1
ATOM 1440 O O . TYR A 1 174 ? -15.702 18.633 15.295 1.00 96.94 174 TYR A O 1
ATOM 1448 N N . ASP A 1 175 ? -16.212 18.894 13.122 1.00 95.00 175 ASP A N 1
ATOM 1449 C CA . ASP A 1 175 ? -17.351 19.775 13.359 1.00 95.00 175 ASP A CA 1
ATOM 1450 C C . ASP A 1 175 ? -18.642 18.981 13.633 1.00 95.00 175 ASP A C 1
ATOM 1452 O O . ASP A 1 175 ? -18.675 17.752 13.629 1.00 95.00 175 ASP A O 1
ATOM 1456 N N . GLN A 1 176 ? -19.745 19.696 13.854 1.00 94.19 176 GLN A N 1
ATOM 1457 C CA . GLN A 1 176 ? -21.068 19.100 14.087 1.00 94.19 176 GLN A CA 1
ATOM 1458 C C . GLN A 1 176 ? -21.619 18.277 12.905 1.00 94.19 176 GLN A C 1
ATOM 1460 O O . GLN A 1 176 ? -22.559 17.508 13.090 1.00 94.19 176 GLN A O 1
ATOM 1465 N N . ASN A 1 177 ? -21.063 18.457 11.704 1.00 94.25 177 ASN A N 1
ATOM 1466 C CA . ASN A 1 177 ? -21.419 17.725 10.490 1.00 94.25 177 ASN A CA 1
ATOM 1467 C C . ASN A 1 177 ? -20.410 16.603 10.185 1.00 94.25 177 ASN A C 1
ATOM 1469 O O . ASN A 1 177 ? -20.453 16.037 9.094 1.00 94.25 177 ASN A O 1
ATOM 1473 N N . HIS A 1 178 ? -19.493 16.306 11.113 1.00 91.94 178 HIS A N 1
ATOM 1474 C CA . HIS A 1 178 ? -18.405 15.337 10.953 1.00 91.94 178 HIS A CA 1
ATOM 1475 C C . HIS A 1 178 ? -17.412 15.650 9.836 1.00 91.94 178 HIS A C 1
ATOM 1477 O O . HIS A 1 178 ? -16.744 14.764 9.304 1.00 91.94 178 HIS A O 1
ATOM 1483 N N . SER A 1 179 ? -17.264 16.929 9.500 1.00 91.81 179 SER A N 1
ATOM 1484 C CA . SER A 1 179 ? -16.147 17.380 8.676 1.00 91.81 179 SER A CA 1
ATOM 1485 C C . SER A 1 179 ? -14.899 17.497 9.544 1.00 91.81 179 SER A C 1
ATOM 1487 O O . SER A 1 179 ? -14.929 18.132 10.599 1.00 91.81 179 SER A O 1
ATOM 1489 N N . LEU A 1 180 ? -13.796 16.886 9.107 1.00 94.62 180 LEU A N 1
ATOM 1490 C CA . LEU A 1 180 ? -12.517 16.949 9.812 1.00 94.62 180 LEU A CA 1
ATOM 1491 C C . LEU A 1 180 ? -12.024 18.403 9.853 1.00 94.62 180 LEU A C 1
ATOM 1493 O O . LEU A 1 180 ? -11.805 19.008 8.808 1.00 94.62 180 LEU A O 1
ATOM 1497 N N . LEU A 1 181 ? -11.842 18.951 11.054 1.00 96.69 181 LEU A N 1
ATOM 1498 C CA . LEU A 1 181 ? -11.346 20.310 11.294 1.00 96.69 181 LEU A CA 1
ATOM 1499 C C . LEU A 1 181 ? -9.850 20.323 11.578 1.00 96.69 181 LEU A C 1
ATOM 1501 O O . LEU A 1 181 ? -9.126 21.218 11.139 1.00 96.69 181 LEU A O 1
ATOM 1505 N N . LYS A 1 182 ? -9.380 19.336 12.342 1.00 97.44 182 LYS A N 1
ATOM 1506 C CA . LYS A 1 182 ? -7.998 19.285 12.800 1.00 97.44 182 LYS A CA 1
ATOM 1507 C C . LYS A 1 182 ? -7.527 17.852 12.969 1.00 97.44 182 LYS A C 1
ATOM 1509 O O . LYS A 1 182 ? -8.267 16.978 13.406 1.00 97.44 182 LYS A O 1
ATOM 1514 N N . TYR A 1 183 ? -6.267 17.647 12.624 1.00 96.12 183 TYR A N 1
ATOM 1515 C CA . TYR A 1 183 ? -5.557 16.384 12.722 1.00 96.12 183 TYR A CA 1
ATOM 1516 C C . TYR A 1 183 ? -4.196 16.642 13.362 1.00 96.12 183 TYR A C 1
ATOM 1518 O O . TYR A 1 183 ? -3.419 17.452 12.860 1.00 96.12 183 TYR A O 1
ATOM 1526 N N . ILE A 1 184 ? -3.902 15.982 14.475 1.00 97.75 184 ILE A N 1
ATOM 1527 C CA . ILE A 1 184 ? -2.592 16.039 15.127 1.00 97.75 184 ILE A CA 1
ATOM 1528 C C . ILE A 1 184 ? -1.926 14.688 14.931 1.00 97.75 184 ILE A C 1
ATOM 1530 O O . ILE A 1 184 ? -2.526 13.672 15.251 1.00 97.75 184 ILE A O 1
ATOM 1534 N N . HIS A 1 185 ? -0.693 14.686 14.443 1.00 97.75 185 HIS A N 1
ATOM 1535 C CA . HIS A 1 185 ? 0.161 13.513 14.336 1.00 97.75 185 HIS A CA 1
ATOM 1536 C C . HIS A 1 185 ? 1.378 13.705 15.230 1.00 97.75 185 HIS A C 1
ATOM 1538 O O . HIS A 1 185 ? 2.096 14.689 15.075 1.00 97.75 185 HIS A O 1
ATOM 1544 N N . SER A 1 186 ? 1.620 12.772 16.140 1.00 97.75 186 SER A N 1
ATOM 1545 C CA . SER A 1 186 ? 2.837 12.697 16.939 1.00 97.75 186 SER A CA 1
ATOM 1546 C C . SER A 1 186 ? 3.542 11.390 16.619 1.00 97.75 186 SER A C 1
ATOM 1548 O O . SER A 1 186 ? 2.920 10.337 16.698 1.00 97.75 186 SER A O 1
ATOM 1550 N N . LEU A 1 187 ? 4.830 11.457 16.302 1.00 97.56 187 LEU A N 1
ATOM 1551 C CA . LEU A 1 187 ? 5.724 10.308 16.198 1.00 97.56 187 LEU A CA 1
ATOM 1552 C C . LEU A 1 187 ? 6.853 10.516 17.203 1.00 97.56 187 LEU A C 1
ATOM 1554 O O . LEU A 1 187 ? 7.557 11.519 17.144 1.00 97.56 187 LEU A O 1
ATOM 1558 N N . GLU A 1 188 ? 7.014 9.578 18.117 1.00 97.81 188 GLU A N 1
ATOM 1559 C CA . GLU A 1 188 ? 8.030 9.573 19.156 1.00 97.81 188 GLU A CA 1
ATOM 1560 C C . GLU A 1 188 ? 8.868 8.300 19.032 1.00 97.81 188 GLU A C 1
ATOM 1562 O O . GLU A 1 188 ? 8.363 7.221 18.730 1.00 97.81 188 GLU A O 1
ATOM 1567 N N . THR A 1 189 ? 10.170 8.473 19.197 1.00 96.94 189 THR A N 1
ATOM 1568 C CA . THR A 1 189 ? 11.213 7.447 19.140 1.00 96.94 189 THR A CA 1
ATOM 1569 C C . THR A 1 189 ? 12.164 7.681 20.313 1.00 96.94 189 THR A C 1
ATOM 1571 O O . THR A 1 189 ? 12.085 8.725 20.962 1.00 96.94 189 THR A O 1
ATOM 1574 N N . ASP A 1 190 ? 13.121 6.782 20.545 1.00 94.81 190 ASP A N 1
ATOM 1575 C CA . ASP A 1 190 ? 14.161 6.972 21.571 1.00 94.81 190 ASP A CA 1
ATOM 1576 C C . ASP A 1 190 ? 14.914 8.307 21.470 1.00 94.81 190 ASP A C 1
ATOM 1578 O O . ASP A 1 190 ? 15.319 8.885 22.480 1.00 94.81 190 ASP A O 1
ATOM 1582 N N . SER A 1 191 ? 15.149 8.783 20.246 1.00 95.00 191 SER A N 1
ATOM 1583 C CA . SER A 1 191 ? 16.029 9.926 19.988 1.00 95.00 191 SER A CA 1
ATOM 1584 C C . SER A 1 191 ? 15.299 11.219 19.659 1.00 95.00 191 SER A C 1
ATOM 1586 O O . SER A 1 191 ? 15.887 12.294 19.772 1.00 95.00 191 SER A O 1
ATOM 1588 N N . ASP A 1 192 ? 14.065 11.122 19.176 1.00 96.25 192 ASP A N 1
ATOM 1589 C CA . ASP A 1 192 ? 13.365 12.257 18.591 1.00 96.25 192 ASP A CA 1
ATOM 1590 C C . ASP A 1 192 ? 11.855 12.142 18.765 1.00 96.25 192 ASP A C 1
ATOM 1592 O O . ASP A 1 192 ? 11.281 11.050 18.813 1.00 96.25 192 ASP A O 1
ATOM 1596 N N . LYS A 1 193 ? 11.210 13.301 18.798 1.00 96.06 193 LYS A N 1
ATOM 1597 C CA . LYS A 1 193 ? 9.766 13.443 18.768 1.00 96.06 193 LYS A CA 1
ATOM 1598 C C . LYS A 1 193 ? 9.440 14.430 17.673 1.00 96.06 193 LYS A C 1
ATOM 1600 O O . LYS A 1 193 ? 9.967 15.532 17.659 1.00 96.06 193 LYS A O 1
ATOM 1605 N N . THR A 1 194 ? 8.496 14.098 16.809 1.00 95.44 194 THR A N 1
ATOM 1606 C CA . THR A 1 194 ? 7.961 14.991 15.781 1.00 95.44 194 THR A CA 1
ATOM 1607 C C . THR A 1 194 ? 6.466 15.149 15.997 1.00 95.44 194 THR A C 1
ATOM 1609 O O . THR A 1 194 ? 5.763 14.187 16.298 1.00 95.44 194 THR A O 1
ATOM 1612 N N . ILE A 1 195 ? 5.979 16.383 15.897 1.00 97.25 195 ILE A N 1
ATOM 1613 C CA . ILE A 1 195 ? 4.556 16.692 16.006 1.00 97.25 195 ILE A CA 1
ATOM 1614 C C . ILE A 1 195 ? 4.178 17.516 14.787 1.00 97.25 195 ILE A C 1
ATOM 1616 O O . ILE A 1 195 ? 4.809 18.527 14.483 1.00 97.25 195 ILE A O 1
ATOM 1620 N N . THR A 1 196 ? 3.133 17.098 14.092 1.00 97.00 196 THR A N 1
ATOM 1621 C CA . THR A 1 196 ? 2.550 17.830 12.975 1.00 97.00 196 THR A CA 1
ATOM 1622 C C . THR A 1 196 ? 1.088 18.094 13.274 1.00 97.00 196 THR A C 1
ATOM 1624 O O . THR A 1 196 ? 0.347 17.185 13.638 1.00 97.00 196 THR A O 1
ATOM 1627 N N . ILE A 1 197 ? 0.660 19.339 13.106 1.00 97.75 197 ILE A N 1
ATOM 1628 C CA . ILE A 1 197 ? -0.741 19.732 13.252 1.00 97.75 197 ILE A CA 1
ATOM 1629 C C . ILE A 1 197 ? -1.245 20.121 11.874 1.00 97.75 197 ILE A C 1
ATOM 1631 O O . ILE A 1 197 ? -0.665 20.973 11.217 1.00 97.75 197 ILE A O 1
ATOM 1635 N N . THR A 1 198 ? -2.327 19.507 11.428 1.00 98.00 198 THR A N 1
ATOM 1636 C CA . THR A 1 198 ? -3.019 19.863 10.195 1.00 98.00 198 THR A CA 1
ATOM 1637 C C . THR A 1 198 ? -4.360 20.480 10.544 1.00 98.00 198 THR A C 1
ATOM 1639 O O . THR A 1 198 ? -5.107 19.917 11.341 1.00 98.00 198 THR A O 1
ATOM 1642 N N . ILE A 1 199 ? -4.663 21.627 9.950 1.00 97.75 199 ILE A N 1
ATOM 1643 C CA . ILE A 1 199 ? -5.943 22.319 10.093 1.00 97.75 199 ILE A CA 1
ATOM 1644 C C . ILE A 1 199 ? -6.614 22.362 8.727 1.00 97.75 199 ILE A C 1
ATOM 1646 O O . ILE A 1 199 ? -5.981 22.710 7.728 1.00 97.75 199 ILE A O 1
ATOM 1650 N N . PHE A 1 200 ? -7.896 22.029 8.706 1.00 97.06 200 PHE A N 1
ATOM 1651 C CA . PHE A 1 200 ? -8.747 22.070 7.532 1.00 97.06 200 PHE A CA 1
ATOM 1652 C C . PHE A 1 200 ? -9.717 23.239 7.670 1.00 97.06 200 PHE A C 1
ATOM 1654 O O . PHE A 1 200 ? -10.413 23.387 8.673 1.00 97.06 200 PHE A O 1
ATOM 1661 N N . THR A 1 201 ? -9.738 24.101 6.662 1.00 96.31 201 THR A N 1
ATOM 1662 C CA . THR A 1 201 ? -10.671 25.230 6.570 1.00 96.31 201 THR A CA 1
ATOM 1663 C C . THR A 1 201 ? -11.233 25.309 5.159 1.00 96.31 201 THR A C 1
ATOM 1665 O O . THR A 1 201 ? -10.729 24.643 4.261 1.00 96.31 201 THR A O 1
ATOM 1668 N N . TYR A 1 202 ? -12.259 26.128 4.949 1.00 92.81 202 TYR A N 1
ATOM 1669 C CA . TYR A 1 202 ? -12.817 26.368 3.621 1.00 92.81 202 TYR A CA 1
ATOM 1670 C C . TYR A 1 202 ? -12.612 27.824 3.209 1.00 92.81 202 TYR A C 1
ATOM 1672 O O . TYR A 1 202 ? -12.750 28.743 4.024 1.00 92.81 202 TYR A O 1
ATOM 1680 N N . SER A 1 203 ? -12.275 28.037 1.938 1.00 91.38 203 SER A N 1
ATOM 1681 C CA . SER A 1 203 ? -12.240 29.363 1.329 1.00 91.38 203 SER A CA 1
ATOM 1682 C C . SER A 1 203 ? -13.660 29.940 1.220 1.00 91.38 203 SER A C 1
ATOM 1684 O O . SER A 1 203 ? -14.660 29.237 1.378 1.00 91.38 203 SER A O 1
ATOM 1686 N N . ARG A 1 204 ? -13.777 31.237 0.902 1.00 88.62 204 ARG A N 1
ATOM 1687 C CA . ARG A 1 204 ? -15.088 31.855 0.611 1.00 88.62 204 ARG A CA 1
ATOM 1688 C C . ARG A 1 204 ? -15.774 31.253 -0.619 1.00 88.62 204 ARG A C 1
ATOM 1690 O O . ARG A 1 204 ? -16.988 31.370 -0.736 1.00 88.62 204 ARG A O 1
ATOM 1697 N N . GLU A 1 205 ? -15.002 30.654 -1.519 1.00 89.44 205 GLU A N 1
ATOM 1698 C CA . GLU A 1 205 ? -15.475 30.033 -2.760 1.00 89.44 205 GLU A CA 1
ATOM 1699 C C . GLU A 1 205 ? -15.821 28.546 -2.563 1.00 89.44 205 GLU A C 1
ATOM 1701 O O . GLU A 1 205 ? -16.375 27.920 -3.462 1.00 89.44 205 GLU A O 1
ATOM 1706 N N . GLY A 1 206 ? -15.571 28.000 -1.364 1.00 88.69 206 GLY A N 1
ATOM 1707 C CA . GLY A 1 206 ? -15.857 26.608 -1.009 1.00 88.69 206 GLY A CA 1
ATOM 1708 C C . GLY A 1 206 ? -14.684 25.646 -1.209 1.00 88.69 206 GLY A C 1
ATOM 1709 O O . GLY A 1 206 ? -14.855 24.451 -0.994 1.00 88.69 206 GLY A O 1
ATOM 1710 N N . ASP A 1 207 ? -13.503 26.145 -1.578 1.00 91.12 207 ASP A N 1
ATOM 1711 C CA . ASP A 1 207 ? -12.296 25.323 -1.721 1.00 91.12 207 ASP A CA 1
ATOM 1712 C C . ASP A 1 207 ? -11.805 24.840 -0.358 1.00 91.12 207 ASP A C 1
ATOM 1714 O O . ASP A 1 207 ? -11.730 25.623 0.595 1.00 91.12 207 ASP A O 1
ATOM 1718 N N . LEU A 1 208 ? -11.410 23.573 -0.266 1.00 94.62 208 LEU A N 1
ATOM 1719 C CA . LEU A 1 208 ? -10.812 23.026 0.946 1.00 94.62 208 LEU A CA 1
ATOM 1720 C C . LEU A 1 208 ? -9.354 23.486 1.051 1.00 94.62 208 LEU A C 1
ATOM 1722 O O . LEU A 1 208 ? -8.550 23.303 0.140 1.00 94.62 208 LEU A O 1
ATOM 1726 N N . ILE A 1 209 ? -8.989 24.050 2.196 1.00 96.44 209 ILE A N 1
ATOM 1727 C CA . ILE A 1 209 ? -7.636 24.502 2.514 1.00 96.44 209 ILE A CA 1
ATOM 1728 C C . ILE A 1 209 ? -7.088 23.630 3.640 1.00 96.44 209 ILE A C 1
ATOM 1730 O O . ILE A 1 209 ? -7.603 23.645 4.759 1.00 96.44 209 ILE A O 1
ATOM 1734 N N . LYS A 1 210 ? -6.002 22.915 3.352 1.00 97.38 210 LYS A N 1
ATOM 1735 C CA . LYS A 1 210 ? -5.226 22.121 4.305 1.00 97.38 210 LYS A CA 1
ATOM 1736 C C . LYS A 1 210 ? -3.957 22.881 4.682 1.00 97.38 210 LYS A C 1
ATOM 1738 O O . LYS A 1 210 ? -3.086 23.068 3.838 1.00 97.38 210 LYS A O 1
ATOM 1743 N N . SER A 1 211 ? -3.822 23.263 5.946 1.00 97.38 211 SER A N 1
ATOM 1744 C CA . SER A 1 211 ? -2.636 23.945 6.481 1.00 97.38 211 SER A CA 1
ATOM 1745 C C . SER A 1 211 ? -1.885 23.035 7.443 1.00 97.38 211 SER A C 1
ATOM 1747 O O . SER A 1 211 ? -2.474 22.539 8.400 1.00 97.38 211 SER A O 1
ATOM 1749 N N . ILE A 1 212 ? -0.595 22.821 7.198 1.00 97.25 212 ILE A N 1
ATOM 1750 C CA . ILE A 1 212 ? 0.275 21.913 7.951 1.00 97.25 212 ILE A CA 1
ATOM 1751 C C . ILE A 1 212 ? 1.261 22.737 8.775 1.00 97.25 212 ILE A C 1
ATOM 1753 O O . ILE A 1 212 ? 1.952 23.603 8.241 1.00 97.25 212 ILE A O 1
ATOM 1757 N N . TYR A 1 213 ? 1.351 22.441 10.067 1.00 97.19 213 TYR A N 1
ATOM 1758 C CA . TYR A 1 213 ? 2.177 23.142 11.038 1.00 97.19 213 TYR A CA 1
ATOM 1759 C C . TYR A 1 213 ? 3.148 22.190 11.741 1.00 97.19 213 TYR A C 1
ATOM 1761 O O . TYR A 1 213 ? 2.786 21.066 12.090 1.00 97.19 213 TYR A O 1
ATOM 1769 N N . ASP A 1 214 ? 4.356 22.677 12.013 1.00 94.81 214 ASP A N 1
ATOM 1770 C CA . ASP A 1 214 ? 5.320 22.049 12.918 1.00 94.81 214 ASP A CA 1
ATOM 1771 C C . ASP A 1 214 ? 4.898 22.326 14.368 1.00 94.81 214 ASP A C 1
ATOM 1773 O O . ASP A 1 214 ? 4.937 23.471 14.837 1.00 94.81 214 ASP A O 1
ATOM 1777 N N . GLY A 1 215 ? 4.477 21.273 15.070 1.00 90.81 215 GLY A N 1
ATOM 1778 C CA . GLY A 1 215 ? 3.960 21.341 16.433 1.00 90.81 215 GLY A CA 1
ATOM 1779 C C . GLY A 1 215 ? 5.009 21.681 17.494 1.00 90.81 215 GLY A C 1
ATOM 1780 O O . GLY A 1 215 ? 4.641 22.133 18.576 1.00 90.81 215 GLY A O 1
ATOM 1781 N N . HIS A 1 216 ? 6.307 21.535 17.206 1.00 87.19 216 HIS A N 1
ATOM 1782 C CA . HIS A 1 216 ? 7.373 21.897 18.153 1.00 87.19 216 HIS A CA 1
ATOM 1783 C C . HIS A 1 216 ? 7.713 23.378 18.095 1.00 87.19 216 HIS A C 1
ATOM 1785 O O . HIS A 1 216 ? 7.934 24.034 19.116 1.00 87.19 216 HIS A O 1
ATOM 1791 N N . LYS A 1 217 ? 7.741 23.943 16.887 1.00 80.31 217 LYS A N 1
ATOM 1792 C CA . LYS A 1 217 ? 8.183 25.321 16.652 1.00 80.31 217 LYS A CA 1
ATOM 1793 C C . LYS A 1 217 ? 7.032 26.319 16.735 1.00 80.31 217 LYS A C 1
ATOM 1795 O O . LYS A 1 217 ? 6.740 27.004 15.763 1.00 80.31 217 LYS A O 1
ATOM 1800 N N . LYS A 1 218 ? 6.384 26.447 17.899 1.00 79.31 218 LYS A N 1
ATOM 1801 C CA . LYS A 1 218 ? 5.276 27.409 18.113 1.00 79.31 218 LYS A CA 1
ATOM 1802 C C . LYS A 1 218 ? 4.157 27.292 17.055 1.00 79.31 218 LYS A C 1
ATOM 1804 O O . LYS A 1 218 ? 3.582 28.310 16.674 1.00 79.31 218 LYS A O 1
ATOM 1809 N N . ASN A 1 219 ? 3.864 26.081 16.572 1.00 83.81 219 ASN A N 1
ATOM 1810 C CA . ASN A 1 219 ? 2.912 25.838 15.481 1.00 83.81 219 ASN A CA 1
ATOM 1811 C C . ASN A 1 219 ? 3.251 26.657 14.229 1.00 83.81 219 ASN A C 1
ATOM 1813 O O . ASN A 1 219 ? 2.427 27.408 13.709 1.00 83.81 219 ASN A O 1
ATOM 1817 N N . LYS A 1 220 ? 4.497 26.553 13.769 1.00 91.88 220 LYS A N 1
ATOM 1818 C CA . LYS A 1 220 ? 4.978 27.235 12.566 1.00 91.88 220 LYS A CA 1
ATOM 1819 C C . LYS A 1 220 ? 4.341 26.603 11.326 1.00 91.88 220 LYS A C 1
ATOM 1821 O O . LYS A 1 220 ? 4.410 25.390 11.169 1.00 91.88 220 LYS A O 1
ATOM 1826 N N . LEU A 1 221 ? 3.779 27.414 10.427 1.00 95.31 221 LEU A N 1
ATOM 1827 C CA . LEU A 1 221 ? 3.237 26.942 9.148 1.00 95.31 221 LEU A CA 1
ATOM 1828 C C . LEU A 1 221 ? 4.366 26.402 8.253 1.00 95.31 221 LEU A C 1
ATOM 1830 O O . LEU A 1 221 ? 5.371 27.081 8.043 1.00 95.31 221 LEU A O 1
ATOM 1834 N N . VAL A 1 222 ? 4.190 25.183 7.750 1.00 95.44 222 VAL A N 1
ATOM 1835 C CA . VAL A 1 222 ? 5.135 24.462 6.885 1.00 95.44 222 VAL A CA 1
ATOM 1836 C C . VAL A 1 222 ? 4.619 24.423 5.454 1.00 95.44 222 VAL A C 1
ATOM 1838 O O . VAL A 1 222 ? 5.362 24.725 4.525 1.00 95.44 222 VAL A O 1
ATOM 1841 N N . GLU A 1 223 ? 3.340 24.098 5.275 1.00 96.44 223 GLU 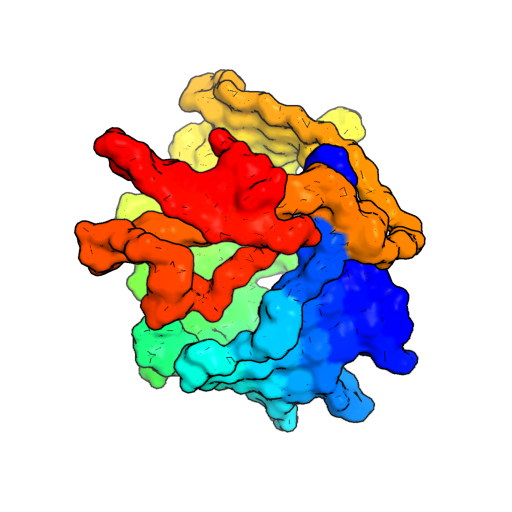A N 1
ATOM 1842 C CA . GLU A 1 223 ? 2.728 23.955 3.956 1.00 96.44 223 GLU A CA 1
ATOM 1843 C C . GLU A 1 223 ? 1.245 24.338 3.992 1.00 96.44 223 GLU A C 1
ATOM 1845 O O . GLU A 1 223 ? 0.551 24.101 4.983 1.00 96.44 223 GLU A O 1
ATOM 1850 N N . THR A 1 224 ? 0.745 24.891 2.889 1.00 96.88 224 THR A N 1
ATOM 1851 C CA . THR A 1 224 ? -0.690 25.015 2.620 1.00 96.88 224 THR A CA 1
ATOM 1852 C C . THR A 1 224 ? -1.024 24.389 1.275 1.00 96.88 224 THR A C 1
ATOM 1854 O O . THR A 1 224 ? -0.453 24.778 0.259 1.00 96.88 224 THR A O 1
ATOM 1857 N N . VAL A 1 225 ? -2.000 23.481 1.260 1.00 94.44 225 VAL A N 1
ATOM 1858 C CA . VAL A 1 225 ? -2.545 22.856 0.050 1.00 94.44 225 VAL A CA 1
ATOM 1859 C C . VAL A 1 225 ? -4.003 23.270 -0.114 1.00 94.44 225 VAL A C 1
ATOM 1861 O O . VAL A 1 225 ? -4.785 23.187 0.831 1.00 94.44 225 VAL A O 1
ATOM 1864 N N . ILE A 1 226 ? -4.364 23.728 -1.308 1.00 93.62 226 ILE A N 1
ATOM 1865 C CA . ILE A 1 226 ? -5.721 24.128 -1.678 1.00 93.62 226 ILE A CA 1
ATOM 1866 C C . ILE A 1 226 ? -6.265 23.083 -2.642 1.00 93.62 226 ILE A C 1
ATOM 1868 O O . ILE A 1 226 ? -5.595 22.739 -3.621 1.00 93.62 226 ILE A O 1
ATOM 1872 N N . PHE A 1 227 ? -7.474 22.618 -2.367 1.00 91.25 227 PHE A N 1
ATOM 1873 C CA . PHE A 1 227 ? -8.223 21.685 -3.188 1.00 91.25 227 PHE A CA 1
ATOM 1874 C C . PHE A 1 227 ? -9.479 22.370 -3.702 1.00 91.25 227 PHE A C 1
ATOM 1876 O O . PHE A 1 227 ? -10.121 23.107 -2.955 1.00 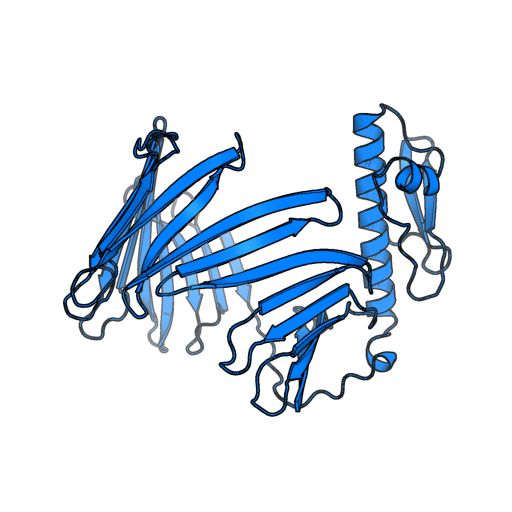91.25 227 PHE A O 1
ATOM 1883 N N . ASP A 1 228 ? -9.834 22.115 -4.954 1.00 87.50 228 ASP A N 1
ATOM 1884 C CA . ASP A 1 228 ? -11.122 22.560 -5.471 1.00 87.50 228 ASP A CA 1
ATOM 1885 C C . ASP A 1 228 ? -12.285 21.770 -4.839 1.00 87.50 228 ASP A C 1
ATOM 1887 O O . ASP A 1 228 ? -12.110 20.843 -4.041 1.00 87.50 228 ASP A O 1
ATOM 1891 N N . LYS A 1 229 ? -13.510 22.132 -5.219 1.00 86.25 229 LYS A N 1
ATOM 1892 C CA . LYS A 1 229 ? -14.748 21.464 -4.786 1.00 86.25 229 LYS A CA 1
ATOM 1893 C C . LYS A 1 229 ? -14.832 19.967 -5.137 1.00 86.25 229 LYS A C 1
ATOM 1895 O O . LYS A 1 229 ? -15.683 19.273 -4.589 1.00 86.25 229 LYS A O 1
ATOM 1900 N N . GLU A 1 230 ? -14.001 19.476 -6.057 1.00 83.25 230 GLU A N 1
ATOM 1901 C CA . GLU A 1 230 ? -13.916 18.062 -6.452 1.00 83.25 230 GLU A CA 1
ATOM 1902 C C . GLU A 1 230 ? -12.799 17.334 -5.685 1.00 83.25 230 GLU A C 1
ATOM 1904 O O . GLU A 1 230 ? -12.502 16.173 -5.957 1.00 83.25 230 GLU A O 1
ATOM 1909 N N . SER A 1 231 ? -12.217 17.993 -4.673 1.00 83.69 231 SER A N 1
ATOM 1910 C CA . SER A 1 231 ? -11.097 17.502 -3.864 1.00 83.69 231 SER A CA 1
ATOM 1911 C C . SER A 1 231 ? -9.816 17.267 -4.668 1.00 83.69 231 SER A C 1
ATOM 1913 O O . SER A 1 231 ? -8.946 16.501 -4.242 1.00 83.69 231 SER A O 1
ATOM 1915 N N . LEU A 1 232 ? -9.658 17.942 -5.810 1.00 82.06 232 LEU A N 1
ATOM 1916 C CA . LEU A 1 232 ? -8.422 17.901 -6.582 1.00 82.06 232 LEU A CA 1
ATOM 1917 C C . LEU A 1 232 ? -7.476 19.001 -6.092 1.00 82.06 232 LEU A C 1
ATOM 1919 O O . LEU A 1 232 ? -7.890 20.157 -5.973 1.00 82.06 232 LEU A O 1
ATOM 1923 N N . PRO A 1 233 ? -6.199 18.688 -5.796 1.00 86.62 233 PRO A N 1
ATOM 1924 C CA . PRO A 1 233 ? -5.256 19.706 -5.360 1.00 86.62 233 PRO A CA 1
ATOM 1925 C C . PRO A 1 233 ? -5.033 20.688 -6.507 1.00 86.62 233 PRO A C 1
ATOM 1927 O O . PRO A 1 233 ? -4.561 20.301 -7.564 1.00 86.62 233 PRO A O 1
ATOM 1930 N N . VAL A 1 234 ? -5.340 21.964 -6.309 1.00 91.12 234 VAL A N 1
ATOM 1931 C CA . VAL A 1 234 ? -5.140 23.023 -7.313 1.00 91.12 234 VAL A CA 1
ATOM 1932 C C . VAL A 1 234 ? -3.862 23.808 -7.061 1.00 91.12 234 VAL A C 1
ATOM 1934 O O . VAL A 1 234 ? -3.246 24.331 -7.996 1.00 91.12 234 VAL A O 1
ATOM 1937 N N . LYS A 1 235 ? -3.412 23.865 -5.802 1.00 91.81 235 LYS A N 1
ATOM 1938 C CA . LYS A 1 235 ? -2.241 24.650 -5.412 1.00 91.81 235 LYS A CA 1
ATOM 1939 C C . LYS A 1 235 ? -1.587 24.138 -4.128 1.00 91.81 235 LYS A C 1
ATOM 1941 O O . LYS A 1 235 ? -2.293 23.773 -3.197 1.00 91.81 235 LYS A O 1
ATOM 1946 N N . SER A 1 236 ? -0.256 24.176 -4.054 1.00 92.50 236 SER A N 1
ATOM 1947 C CA . SER A 1 236 ? 0.516 23.988 -2.812 1.00 92.50 236 SER A CA 1
ATOM 1948 C C . SER A 1 236 ? 1.542 25.115 -2.627 1.00 92.50 236 SER A C 1
ATOM 1950 O O . SER A 1 236 ? 2.121 25.604 -3.603 1.00 92.50 236 SER A O 1
ATOM 1952 N N . ILE A 1 237 ? 1.736 25.565 -1.386 1.00 94.62 237 ILE A N 1
ATOM 1953 C CA . ILE A 1 237 ? 2.738 26.559 -0.982 1.00 94.62 237 ILE A CA 1
ATOM 1954 C C . ILE A 1 237 ? 3.543 26.000 0.193 1.00 94.62 237 ILE A C 1
ATOM 1956 O O . ILE A 1 237 ? 2.961 25.697 1.231 1.00 94.62 237 ILE A O 1
ATOM 1960 N N . GLU A 1 238 ? 4.867 25.946 0.061 1.00 94.62 238 GLU A N 1
ATOM 1961 C CA . GLU A 1 238 ? 5.798 25.615 1.153 1.00 94.62 238 GLU A CA 1
ATOM 1962 C C . GLU A 1 238 ? 6.354 26.895 1.791 1.00 94.62 238 GLU A C 1
ATOM 1964 O O . GLU A 1 238 ? 6.608 27.872 1.080 1.00 94.62 238 GLU A O 1
ATOM 1969 N N . TYR A 1 239 ? 6.606 26.886 3.103 1.00 94.94 239 TYR A N 1
ATOM 1970 C CA . TYR A 1 239 ? 7.058 28.056 3.864 1.00 94.94 239 TYR A CA 1
ATOM 1971 C C . TYR A 1 239 ? 8.407 27.837 4.576 1.00 94.94 239 TYR A C 1
ATOM 1973 O O . TYR A 1 239 ? 8.674 26.782 5.155 1.00 94.94 239 TYR A O 1
ATOM 1981 N N . ASP A 1 240 ? 9.259 28.866 4.576 1.00 92.56 240 ASP A N 1
ATOM 1982 C CA . ASP A 1 240 ? 10.530 28.890 5.310 1.00 92.56 240 ASP A CA 1
ATOM 1983 C C . ASP A 1 240 ? 10.340 29.092 6.829 1.00 92.56 240 ASP A C 1
ATOM 1985 O O . ASP A 1 240 ? 9.226 29.264 7.322 1.00 92.56 240 ASP A O 1
ATOM 1989 N N . ASP A 1 241 ? 11.436 29.091 7.600 1.00 89.50 241 ASP A N 1
ATOM 1990 C CA . ASP A 1 241 ? 11.446 29.319 9.062 1.00 89.50 241 ASP A CA 1
ATOM 1991 C C . ASP A 1 241 ? 10.844 30.649 9.532 1.00 89.50 241 ASP A C 1
ATOM 1993 O O . ASP A 1 241 ? 10.464 30.766 10.695 1.00 89.50 241 ASP A O 1
ATOM 1997 N N . ASN A 1 242 ? 10.669 31.615 8.636 1.00 90.19 242 ASN A N 1
ATOM 1998 C CA . ASN A 1 242 ? 10.076 32.916 8.923 1.00 90.19 242 ASN A CA 1
ATOM 1999 C C . ASN A 1 242 ? 8.645 33.050 8.372 1.00 90.19 242 ASN A C 1
ATOM 2001 O O . ASN A 1 242 ? 8.101 34.155 8.373 1.00 90.19 242 ASN A O 1
ATOM 2005 N N . GLY A 1 243 ? 8.049 31.963 7.869 1.00 89.88 243 GLY A N 1
ATOM 2006 C CA . GLY A 1 243 ? 6.715 31.966 7.264 1.00 89.88 243 GLY A CA 1
ATOM 2007 C C . GLY A 1 243 ? 6.665 32.605 5.874 1.00 89.88 243 GLY A C 1
ATOM 2008 O O . GLY A 1 243 ? 5.594 33.013 5.426 1.00 89.88 243 GLY A O 1
ATOM 2009 N N . ARG A 1 244 ? 7.802 32.728 5.179 1.00 92.19 244 ARG A N 1
ATOM 2010 C CA . ARG A 1 244 ? 7.857 33.244 3.805 1.00 92.19 244 ARG A CA 1
ATOM 2011 C C . ARG A 1 244 ? 7.655 32.094 2.818 1.00 92.19 244 ARG A C 1
ATOM 2013 O O . ARG A 1 244 ? 8.261 31.043 3.020 1.00 92.19 244 ARG A O 1
ATOM 2020 N N . PRO A 1 245 ? 6.867 32.275 1.743 1.00 93.38 245 PRO A N 1
ATOM 2021 C CA . PRO A 1 245 ? 6.742 31.262 0.702 1.00 93.38 245 PRO A CA 1
ATOM 2022 C C . PRO A 1 245 ? 8.107 30.929 0.087 1.00 93.38 245 PRO A C 1
ATOM 2024 O O . PRO A 1 245 ? 8.786 31.814 -0.434 1.00 93.38 245 PRO A O 1
ATOM 2027 N N . LEU A 1 246 ? 8.495 29.659 0.148 1.00 92.19 246 LEU A N 1
ATOM 2028 C CA . LEU A 1 246 ? 9.716 29.121 -0.446 1.00 92.19 246 LEU A CA 1
ATOM 2029 C C . LEU A 1 246 ? 9.443 28.560 -1.844 1.00 92.19 246 LEU A C 1
ATOM 2031 O O . LEU A 1 246 ? 10.199 28.819 -2.779 1.00 92.19 246 LEU A O 1
ATOM 2035 N N . LYS A 1 247 ? 8.353 27.797 -1.986 1.00 88.50 247 LYS A N 1
ATOM 2036 C CA . LYS A 1 247 ? 7.937 27.171 -3.246 1.00 88.50 247 LYS A CA 1
ATOM 2037 C C . LYS A 1 247 ? 6.437 27.297 -3.448 1.00 88.50 247 LYS A C 1
ATOM 2039 O O . LYS A 1 247 ? 5.673 27.372 -2.489 1.00 88.50 247 LYS A O 1
ATOM 2044 N N . HIS A 1 248 ? 6.031 27.310 -4.713 1.00 90.38 248 HIS A N 1
ATOM 2045 C CA . HIS A 1 248 ? 4.639 27.421 -5.119 1.00 90.38 248 HIS A CA 1
ATOM 2046 C C . HIS A 1 248 ? 4.374 26.492 -6.303 1.00 90.38 248 HIS A C 1
ATOM 2048 O O . HIS A 1 248 ? 4.981 26.634 -7.364 1.00 90.38 248 HIS A O 1
ATOM 2054 N N . TYR A 1 249 ? 3.448 25.562 -6.109 1.00 82.12 249 TYR A N 1
ATOM 2055 C CA . TYR A 1 249 ? 3.011 24.594 -7.102 1.00 82.12 249 TYR A CA 1
ATOM 2056 C C . TYR A 1 249 ? 1.573 24.909 -7.501 1.00 82.12 249 TYR A C 1
ATOM 2058 O O . TYR A 1 249 ? 0.721 25.103 -6.636 1.00 82.12 249 TYR A O 1
ATOM 2066 N N . LYS A 1 250 ? 1.299 24.950 -8.806 1.00 87.00 250 LYS A N 1
ATOM 2067 C CA . LYS A 1 250 ? -0.053 25.037 -9.366 1.00 87.00 250 LYS A CA 1
ATOM 2068 C C . LYS A 1 250 ? -0.302 23.775 -10.181 1.00 87.00 250 LYS A C 1
ATOM 2070 O O . LYS A 1 250 ? 0.521 23.429 -11.027 1.00 87.00 250 LYS A O 1
ATOM 2075 N N . TYR A 1 251 ? -1.416 23.106 -9.922 1.00 76.19 251 TYR A N 1
ATOM 2076 C CA . TYR A 1 251 ? -1.804 21.894 -10.630 1.00 76.19 251 TYR A CA 1
ATOM 2077 C C . TYR A 1 251 ? -2.885 22.238 -11.660 1.00 76.19 251 TYR A C 1
ATOM 2079 O O . TYR A 1 251 ? -3.854 22.929 -11.353 1.00 76.19 251 TYR A O 1
ATOM 2087 N N . GLU A 1 252 ? -2.710 21.770 -12.892 1.00 67.06 252 GLU A N 1
ATOM 2088 C CA . GLU A 1 252 ? -3.718 21.859 -13.951 1.00 67.06 252 GLU A CA 1
ATOM 2089 C C . GLU A 1 252 ? -4.134 20.429 -14.299 1.00 67.06 252 GLU A C 1
ATOM 2091 O O . GLU A 1 252 ? -3.443 19.737 -15.044 1.00 67.06 252 GLU A O 1
ATOM 2096 N N . PHE A 1 253 ? -5.226 19.947 -13.702 1.00 54.88 253 PHE A N 1
ATOM 2097 C CA . PHE A 1 253 ? -5.772 18.630 -14.030 1.00 54.88 253 PHE A CA 1
ATOM 2098 C C . PHE A 1 253 ? -6.577 18.715 -15.333 1.00 54.88 253 PHE A C 1
ATOM 2100 O O . PHE A 1 253 ? -7.512 19.506 -15.449 1.00 54.88 253 PHE A O 1
ATOM 2107 N N . ARG A 1 254 ? -6.213 17.901 -16.331 1.00 49.00 254 ARG A N 1
ATOM 2108 C CA . ARG A 1 254 ? -6.921 17.789 -17.614 1.00 49.00 254 ARG A CA 1
ATOM 2109 C C . ARG A 1 254 ? -7.674 16.451 -17.673 1.00 49.00 254 ARG A C 1
ATOM 2111 O O . ARG A 1 254 ? -7.073 15.451 -18.019 1.00 49.00 254 ARG A O 1
ATOM 2118 N N . GLN A 1 255 ? -8.966 16.483 -17.322 1.00 46.94 255 GLN A N 1
ATOM 2119 C CA . GLN A 1 255 ? -10.058 15.524 -17.619 1.00 46.94 255 GLN A CA 1
ATOM 2120 C C . GLN A 1 255 ? -9.855 14.002 -17.419 1.00 46.94 255 GLN A C 1
ATOM 2122 O O . GLN A 1 255 ? -8.971 13.375 -17.989 1.00 46.94 255 GLN A O 1
ATOM 2127 N N . PHE A 1 256 ? -10.827 13.373 -16.746 1.00 43.88 256 PHE A N 1
ATOM 2128 C CA . PHE A 1 256 ? -11.073 11.928 -16.811 1.00 43.88 256 PHE A CA 1
ATOM 2129 C C . PHE A 1 256 ? -12.036 11.615 -17.970 1.00 43.88 256 PHE A C 1
ATOM 2131 O O . PHE A 1 256 ? -13.165 12.104 -17.981 1.00 43.88 256 PHE A O 1
ATOM 2138 N N . TYR A 1 257 ? -11.617 10.791 -18.935 1.00 47.28 257 TYR A N 1
ATOM 2139 C CA . TYR A 1 257 ? -12.507 10.241 -19.965 1.00 47.28 257 TYR A CA 1
ATOM 2140 C C . TYR A 1 257 ? -13.094 8.911 -19.475 1.00 47.28 257 TYR A C 1
ATOM 2142 O O . TYR A 1 257 ? -12.348 7.997 -19.135 1.00 47.28 257 TYR A O 1
ATOM 2150 N N . SER A 1 258 ? -14.425 8.797 -19.447 1.00 40.34 258 SER A N 1
ATOM 2151 C CA . SER A 1 258 ? -15.157 7.583 -19.041 1.00 40.34 258 SER A CA 1
ATOM 2152 C C . SER A 1 258 ? -15.901 6.891 -20.192 1.00 40.34 258 SER A C 1
ATOM 2154 O O . SER A 1 258 ? -16.723 6.004 -19.963 1.00 40.34 258 SER A O 1
ATOM 2156 N N . GLU A 1 259 ? -15.625 7.256 -21.445 1.00 45.44 259 GLU A N 1
ATOM 2157 C CA . GLU A 1 259 ? -16.189 6.532 -22.585 1.00 45.44 259 GLU A CA 1
ATOM 2158 C C . GLU A 1 259 ? -15.511 5.166 -22.752 1.00 45.44 259 GLU A C 1
ATOM 2160 O O . GLU A 1 259 ? -14.339 4.997 -22.424 1.00 45.44 259 GLU A O 1
ATOM 2165 N N . LYS A 1 260 ? -16.250 4.172 -23.266 1.00 45.22 260 LYS A N 1
ATOM 2166 C CA . LYS A 1 260 ? -15.699 2.863 -23.650 1.00 45.22 260 LYS A CA 1
ATOM 2167 C C . LYS A 1 260 ? -14.587 3.068 -24.683 1.00 45.22 260 LYS A C 1
ATOM 2169 O O . LYS A 1 260 ? -14.859 3.127 -25.880 1.00 45.22 260 LYS A O 1
ATOM 2174 N N . ILE A 1 261 ? -13.342 3.159 -24.228 1.00 51.38 261 ILE A N 1
ATOM 2175 C CA . ILE A 1 261 ? -12.193 3.260 -25.121 1.00 51.38 261 ILE A CA 1
ATOM 2176 C C . ILE A 1 261 ? -12.011 1.888 -25.770 1.00 51.38 261 ILE A C 1
ATOM 2178 O O . ILE A 1 261 ? -11.712 0.892 -25.107 1.00 51.38 261 ILE A O 1
ATOM 2182 N N . VAL A 1 262 ? -12.212 1.820 -27.085 1.00 52.44 262 VAL A N 1
ATOM 2183 C CA . VAL A 1 262 ? -11.796 0.662 -27.876 1.00 52.44 262 VAL A CA 1
ATOM 2184 C C . VAL A 1 262 ? -10.285 0.771 -28.042 1.00 52.44 262 VAL A C 1
ATOM 2186 O O . VAL A 1 262 ? -9.788 1.487 -28.906 1.00 52.44 262 VAL A O 1
ATOM 2189 N N . ILE A 1 263 ? -9.552 0.107 -27.155 1.00 56.00 263 ILE A N 1
ATOM 2190 C CA . ILE A 1 263 ? -8.092 0.095 -27.179 1.00 56.00 263 ILE A CA 1
ATOM 2191 C C . ILE A 1 263 ? -7.653 -1.022 -28.127 1.00 56.00 263 ILE A C 1
ATOM 2193 O O . ILE A 1 263 ? -7.583 -2.192 -27.742 1.00 56.00 263 ILE A O 1
ATOM 2197 N N . ASP A 1 264 ? -7.423 -0.660 -29.388 1.00 64.25 264 ASP A N 1
ATOM 2198 C CA . ASP A 1 264 ? -6.663 -1.480 -30.331 1.00 64.25 264 ASP A CA 1
ATOM 2199 C C . ASP A 1 264 ? -5.172 -1.293 -30.016 1.00 64.25 264 ASP A C 1
ATOM 2201 O O . ASP A 1 264 ? -4.672 -0.165 -29.994 1.00 64.25 264 ASP A O 1
ATOM 2205 N N . SER A 1 265 ? -4.453 -2.390 -29.769 1.00 58.94 265 SER A N 1
ATOM 2206 C CA . SER A 1 265 ? -3.016 -2.367 -29.469 1.00 58.94 265 SER A CA 1
ATOM 2207 C C . SER A 1 265 ? -2.200 -1.673 -30.564 1.00 58.94 265 SER A C 1
ATOM 2209 O O . SER A 1 265 ? -1.173 -1.062 -30.273 1.00 58.94 265 SER A O 1
ATOM 2211 N N . LYS A 1 266 ? -2.687 -1.658 -31.812 1.00 66.88 266 LYS A N 1
ATOM 2212 C CA . LYS A 1 266 ? -2.065 -0.910 -32.914 1.00 66.88 266 LYS A CA 1
ATOM 2213 C C . LYS A 1 266 ? -2.143 0.605 -32.735 1.00 66.88 266 LYS A C 1
ATOM 2215 O O . LYS A 1 266 ? -1.248 1.304 -33.195 1.00 66.88 266 LYS A O 1
ATOM 2220 N N . ILE A 1 267 ? -3.180 1.113 -32.069 1.00 65.94 267 ILE A N 1
ATOM 2221 C CA . ILE A 1 267 ? -3.336 2.548 -31.777 1.00 65.94 267 ILE A CA 1
ATOM 2222 C C . ILE A 1 267 ? -2.380 2.971 -30.650 1.00 65.94 267 ILE A C 1
ATOM 2224 O O . ILE A 1 267 ? -1.941 4.117 -30.608 1.00 65.94 267 ILE A O 1
ATOM 2228 N N . MET A 1 268 ? -2.000 2.040 -29.770 1.00 65.44 268 MET A N 1
ATOM 2229 C CA . MET A 1 268 ? -1.062 2.293 -28.671 1.00 65.44 268 MET A CA 1
ATOM 2230 C C . MET A 1 268 ? 0.401 2.393 -29.122 1.00 65.44 268 MET A C 1
ATOM 2232 O O . MET A 1 268 ? 1.211 3.032 -28.453 1.00 65.44 268 MET A O 1
ATOM 2236 N N . MET A 1 269 ? 0.752 1.808 -30.270 1.00 75.62 269 MET A N 1
ATOM 2237 C CA . MET A 1 269 ? 2.104 1.836 -30.841 1.00 75.62 269 MET A CA 1
ATOM 2238 C C . MET A 1 269 ? 2.425 3.166 -31.547 1.00 75.62 269 MET A C 1
ATOM 2240 O O . MET A 1 269 ? 2.807 3.194 -32.717 1.00 75.62 269 MET A O 1
ATOM 2244 N N . THR A 1 270 ? 2.272 4.290 -30.847 1.00 82.50 270 THR A N 1
ATOM 2245 C CA . THR A 1 270 ? 2.748 5.587 -31.347 1.00 82.50 270 THR A CA 1
ATOM 2246 C C . THR A 1 270 ? 4.277 5.642 -31.301 1.00 82.50 270 THR A C 1
ATOM 2248 O O . THR A 1 270 ? 4.901 5.004 -30.453 1.00 82.50 270 THR A O 1
ATOM 2251 N N . GLU A 1 271 ? 4.904 6.431 -32.182 1.00 83.88 271 GLU A N 1
ATOM 2252 C CA . GLU A 1 271 ? 6.364 6.648 -32.150 1.00 83.88 271 GLU A CA 1
ATOM 2253 C C . GLU A 1 271 ? 6.850 7.116 -30.773 1.00 83.88 271 GLU A C 1
ATOM 2255 O O . GLU A 1 271 ? 7.915 6.719 -30.306 1.00 83.88 271 GLU A O 1
ATOM 2260 N N . GLU A 1 272 ? 6.046 7.929 -30.093 1.00 83.75 272 GLU A N 1
ATOM 2261 C CA . GLU A 1 272 ? 6.372 8.443 -28.771 1.00 83.75 272 GLU A CA 1
ATOM 2262 C C . GLU A 1 272 ? 6.311 7.355 -27.689 1.00 83.75 272 GLU A C 1
ATOM 2264 O O . GLU A 1 272 ? 7.253 7.238 -26.906 1.00 83.75 272 GLU A O 1
ATOM 2269 N N . ASN A 1 273 ? 5.279 6.503 -27.689 1.00 77.56 273 ASN A N 1
ATOM 2270 C CA . ASN A 1 273 ? 5.175 5.374 -26.756 1.00 77.56 273 ASN A CA 1
ATOM 2271 C C . ASN A 1 273 ? 6.277 4.336 -27.004 1.00 77.56 273 ASN A C 1
ATOM 2273 O O . ASN A 1 273 ? 6.875 3.815 -26.064 1.00 77.56 273 ASN A O 1
ATOM 2277 N N . ILE A 1 274 ? 6.587 4.069 -28.275 1.00 87.19 274 ILE A N 1
ATOM 2278 C CA . ILE A 1 274 ? 7.687 3.190 -28.682 1.00 87.19 274 ILE A CA 1
ATOM 2279 C C . ILE A 1 274 ? 9.025 3.730 -28.167 1.00 87.19 274 ILE A C 1
ATOM 2281 O O . ILE A 1 274 ? 9.815 2.976 -27.590 1.00 87.19 274 ILE A O 1
ATOM 2285 N N . LYS A 1 275 ? 9.283 5.030 -28.354 1.00 88.19 275 LYS A N 1
ATOM 2286 C CA . LYS A 1 275 ? 10.504 5.683 -27.874 1.00 88.19 275 LYS A CA 1
ATOM 2287 C C . LYS A 1 275 ? 10.576 5.656 -26.349 1.00 88.19 275 LYS A C 1
ATOM 2289 O O . LYS A 1 275 ? 11.624 5.318 -25.811 1.00 88.19 275 LYS A O 1
ATOM 2294 N N . MET A 1 276 ? 9.472 5.949 -25.663 1.00 84.88 276 MET A N 1
ATOM 2295 C CA . MET A 1 276 ? 9.382 5.925 -24.201 1.00 84.88 276 MET A CA 1
ATOM 2296 C C . MET A 1 276 ? 9.706 4.541 -23.631 1.00 84.88 276 MET A C 1
ATOM 2298 O O . MET A 1 276 ? 10.537 4.430 -22.731 1.00 84.88 276 MET A O 1
ATOM 2302 N N . GLU A 1 277 ? 9.111 3.486 -24.185 1.00 86.12 277 GLU A N 1
ATOM 2303 C CA . GLU A 1 277 ? 9.385 2.113 -23.759 1.00 86.12 277 GLU A CA 1
ATOM 2304 C C . GLU A 1 277 ? 10.829 1.706 -24.078 1.00 86.12 277 GLU A C 1
ATOM 2306 O O . GLU A 1 277 ? 11.501 1.073 -23.266 1.00 86.12 277 GLU A O 1
ATOM 2311 N N . CYS A 1 278 ? 11.364 2.142 -25.225 1.00 92.06 278 CYS A N 1
ATOM 2312 C CA . CYS A 1 278 ? 12.772 1.935 -25.544 1.00 92.06 278 CYS A CA 1
ATOM 2313 C C . CYS A 1 278 ? 13.695 2.606 -24.515 1.00 92.06 278 CYS A C 1
ATOM 2315 O O . CYS A 1 278 ? 14.648 1.972 -24.065 1.00 92.06 278 CYS A O 1
ATOM 2317 N N . THR A 1 279 ? 13.398 3.842 -24.105 1.00 91.00 279 THR A N 1
ATOM 2318 C CA . THR A 1 279 ? 14.119 4.549 -23.037 1.00 91.00 279 THR A CA 1
ATOM 2319 C C . THR A 1 279 ? 13.987 3.822 -21.698 1.00 91.00 279 THR A C 1
ATOM 2321 O O . THR A 1 279 ? 14.972 3.688 -20.979 1.00 91.00 279 THR A O 1
ATOM 2324 N N . ARG A 1 280 ? 12.799 3.313 -21.346 1.00 88.25 280 ARG A N 1
ATOM 2325 C CA . ARG A 1 280 ? 12.581 2.547 -20.106 1.00 88.25 280 ARG A CA 1
ATOM 2326 C C . ARG A 1 280 ? 13.441 1.282 -20.071 1.00 88.25 280 ARG A C 1
ATOM 2328 O O . ARG A 1 280 ? 14.134 1.052 -19.082 1.00 88.25 280 ARG A O 1
ATOM 2335 N N . ASN A 1 281 ? 13.457 0.525 -21.166 1.00 93.62 281 ASN A N 1
ATOM 2336 C CA . ASN A 1 281 ? 14.319 -0.647 -21.324 1.00 93.62 281 ASN A CA 1
ATOM 2337 C C . ASN A 1 281 ? 15.802 -0.288 -21.196 1.00 93.62 281 ASN A C 1
ATOM 2339 O O . ASN A 1 281 ? 16.562 -1.033 -20.583 1.00 93.62 281 ASN A O 1
ATOM 2343 N N . MET A 1 282 ? 16.212 0.861 -21.742 1.00 94.88 282 MET A N 1
ATOM 2344 C CA . MET A 1 282 ? 17.588 1.333 -21.624 1.00 94.88 282 MET A CA 1
ATOM 2345 C C . MET A 1 282 ? 17.970 1.637 -20.168 1.00 94.88 282 MET A C 1
ATOM 2347 O O . MET A 1 282 ? 18.977 1.112 -19.703 1.00 94.88 282 MET A O 1
ATOM 2351 N N . ARG A 1 283 ? 17.133 2.359 -19.408 1.00 94.19 283 ARG A N 1
ATOM 2352 C CA . ARG A 1 283 ? 17.379 2.601 -17.967 1.00 94.19 283 ARG A CA 1
ATOM 2353 C C . ARG A 1 283 ? 17.470 1.311 -17.163 1.00 94.19 283 ARG A C 1
ATOM 2355 O O . ARG A 1 283 ? 18.306 1.199 -16.274 1.00 94.19 283 ARG A O 1
ATOM 2362 N N . LEU A 1 284 ? 16.598 0.346 -17.463 1.00 93.56 284 LEU A N 1
ATOM 2363 C CA . LEU A 1 284 ? 16.611 -0.954 -16.797 1.00 93.56 284 LEU A CA 1
ATOM 2364 C C . LEU A 1 284 ? 17.941 -1.679 -17.034 1.00 93.56 284 LEU A C 1
ATOM 2366 O O . LEU A 1 284 ? 18.524 -2.213 -16.093 1.00 93.56 284 LEU A O 1
ATOM 2370 N N . ILE A 1 285 ? 18.425 -1.696 -18.278 1.00 96.75 285 ILE A N 1
ATOM 2371 C CA . ILE A 1 285 ? 19.708 -2.315 -18.624 1.00 96.75 285 ILE A CA 1
ATOM 2372 C C . ILE A 1 285 ? 20.865 -1.586 -17.931 1.00 96.75 285 ILE A C 1
ATOM 2374 O O . ILE A 1 285 ? 21.701 -2.242 -17.319 1.00 96.75 285 ILE A O 1
ATOM 2378 N N . GLU A 1 286 ? 20.902 -0.256 -18.002 1.00 96.06 286 GLU A N 1
ATOM 2379 C CA . GLU A 1 286 ? 21.921 0.583 -17.362 1.00 96.06 286 GLU A CA 1
ATOM 2380 C C . GLU A 1 286 ? 22.013 0.327 -15.853 1.00 96.06 286 GLU A C 1
ATOM 2382 O O . GLU A 1 286 ? 23.080 -0.041 -15.367 1.00 96.06 286 GLU A O 1
ATOM 2387 N N . GLY A 1 287 ? 20.889 0.365 -15.129 1.00 96.06 287 GLY A N 1
ATOM 2388 C CA . GLY A 1 287 ? 20.888 0.087 -13.689 1.00 96.06 287 GLY A CA 1
ATOM 2389 C C . GLY A 1 287 ? 21.399 -1.317 -13.336 1.00 96.06 287 GLY A C 1
ATOM 2390 O O . GLY A 1 287 ? 22.057 -1.502 -12.313 1.00 96.06 287 GLY A O 1
ATOM 2391 N N . ASN A 1 288 ? 21.161 -2.312 -14.198 1.00 97.25 288 ASN A N 1
ATOM 2392 C CA . ASN A 1 288 ? 21.688 -3.666 -14.004 1.00 97.25 288 ASN A CA 1
ATOM 2393 C C . ASN A 1 288 ? 23.179 -3.797 -14.352 1.00 97.25 288 ASN A C 1
ATOM 2395 O O . ASN A 1 288 ? 23.875 -4.610 -13.742 1.00 97.25 288 ASN A O 1
ATOM 2399 N N . ILE A 1 289 ? 23.691 -2.996 -15.293 1.00 97.00 289 ILE A N 1
ATOM 2400 C CA . ILE A 1 289 ? 25.134 -2.875 -15.557 1.00 97.00 289 ILE A CA 1
ATOM 2401 C C . ILE A 1 289 ? 25.841 -2.274 -14.341 1.00 97.00 289 ILE A C 1
ATOM 2403 O O . ILE A 1 289 ? 26.895 -2.779 -13.942 1.00 97.00 289 ILE A O 1
ATOM 2407 N N . ASP A 1 290 ? 25.259 -1.239 -13.739 1.00 96.12 290 ASP A N 1
ATOM 2408 C CA . ASP A 1 290 ? 25.809 -0.592 -12.548 1.00 96.12 290 ASP A CA 1
ATOM 2409 C C . ASP A 1 290 ? 25.839 -1.553 -11.361 1.00 96.12 290 ASP A C 1
ATOM 2411 O O . ASP A 1 290 ? 26.889 -1.731 -10.740 1.00 96.12 290 ASP A O 1
ATOM 2415 N N . LEU A 1 291 ? 24.726 -2.248 -11.097 1.00 96.06 291 LEU A N 1
ATOM 2416 C CA . LEU A 1 291 ? 24.645 -3.250 -10.033 1.00 96.06 291 LEU A CA 1
ATOM 2417 C C . LEU A 1 291 ? 25.698 -4.353 -10.217 1.00 96.06 291 LEU A C 1
ATOM 2419 O O . LEU A 1 291 ? 26.458 -4.645 -9.292 1.00 96.06 291 LEU A O 1
ATOM 2423 N N . TYR A 1 292 ? 25.815 -4.896 -11.433 1.00 97.25 292 TYR A N 1
ATOM 2424 C CA . TYR A 1 292 ? 26.845 -5.883 -11.761 1.00 97.25 292 TYR A CA 1
ATOM 2425 C C . TYR A 1 292 ? 28.253 -5.343 -11.499 1.00 97.25 292 TYR A C 1
ATOM 2427 O O . TYR A 1 292 ? 29.100 -6.037 -10.931 1.00 97.25 292 TYR A O 1
ATOM 2435 N N . SER A 1 293 ? 28.512 -4.099 -11.904 1.00 95.81 293 SER A N 1
ATOM 2436 C CA . SER A 1 293 ? 29.825 -3.467 -11.759 1.00 95.81 293 SER A CA 1
ATOM 2437 C C . SER A 1 293 ? 30.201 -3.263 -10.294 1.00 95.81 293 SER A C 1
ATOM 2439 O O . SER A 1 293 ? 31.349 -3.517 -9.926 1.00 95.81 293 SER A O 1
ATOM 2441 N N . ILE A 1 294 ? 29.237 -2.882 -9.453 1.00 96.56 294 ILE A N 1
ATOM 2442 C CA . ILE A 1 294 ? 29.411 -2.745 -8.003 1.00 96.56 294 ILE A CA 1
ATOM 2443 C C . ILE A 1 294 ? 29.733 -4.104 -7.369 1.00 96.56 294 ILE A C 1
ATOM 2445 O O . ILE A 1 294 ? 30.684 -4.211 -6.596 1.00 96.56 294 ILE A O 1
ATOM 2449 N N . GLU A 1 295 ? 28.990 -5.157 -7.714 1.00 97.19 295 GLU A N 1
ATOM 2450 C CA . GLU A 1 295 ? 29.173 -6.478 -7.105 1.00 97.19 295 GLU A CA 1
ATOM 2451 C C . GLU A 1 295 ? 30.434 -7.208 -7.571 1.00 97.19 295 GLU A C 1
ATOM 2453 O O . GLU A 1 295 ? 31.071 -7.925 -6.796 1.00 97.19 295 GLU A O 1
ATOM 2458 N N . LYS A 1 296 ? 30.771 -7.101 -8.861 1.00 97.19 296 LYS A N 1
ATOM 2459 C CA . LYS A 1 296 ? 31.883 -7.850 -9.468 1.00 97.19 296 LYS A CA 1
ATOM 2460 C C . LYS A 1 296 ? 33.167 -7.036 -9.565 1.00 97.19 296 LYS A C 1
ATOM 2462 O O . LYS A 1 296 ? 34.195 -7.590 -9.956 1.00 97.19 296 LYS A O 1
ATOM 2467 N N . GLY A 1 297 ? 33.118 -5.744 -9.240 1.00 96.88 297 GLY A N 1
ATOM 2468 C CA . GLY A 1 297 ? 34.243 -4.817 -9.368 1.00 96.88 297 GLY A CA 1
ATOM 2469 C C . GLY A 1 297 ? 34.689 -4.584 -10.817 1.00 96.88 297 GLY A C 1
ATOM 2470 O O . GLY A 1 297 ? 35.806 -4.126 -11.043 1.00 96.88 297 GLY A O 1
ATOM 2471 N N . LYS A 1 298 ? 33.859 -4.950 -11.803 1.00 96.44 298 LYS A N 1
ATOM 2472 C CA . LYS A 1 298 ? 34.115 -4.775 -13.239 1.00 96.44 298 LYS A CA 1
ATOM 2473 C C . LYS A 1 298 ? 32.809 -4.753 -14.025 1.00 96.44 298 LYS A C 1
ATOM 2475 O O . LYS A 1 298 ? 31.860 -5.436 -13.650 1.00 96.44 298 LYS A O 1
ATOM 2480 N N . SER A 1 299 ? 32.791 -4.051 -15.152 1.00 95.56 299 SER A N 1
ATOM 2481 C CA . SER A 1 299 ? 31.647 -4.056 -16.069 1.00 95.56 299 SER A CA 1
ATOM 2482 C C . SER A 1 299 ? 31.450 -5.424 -16.739 1.00 95.56 299 SER A C 1
ATOM 2484 O O . SER A 1 299 ? 32.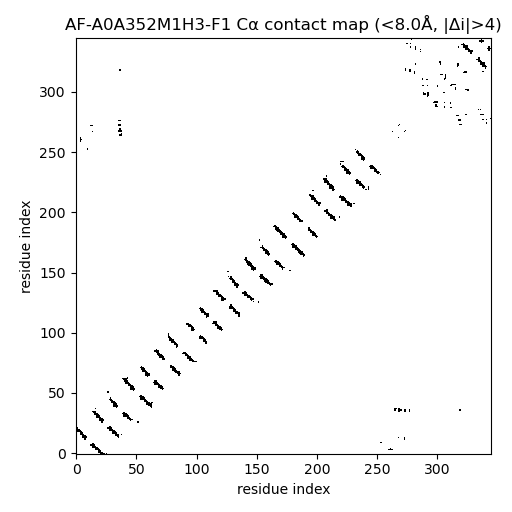420 -6.174 -16.912 1.00 95.56 299 SER A O 1
ATOM 2486 N N . PRO A 1 300 ? 30.209 -5.779 -17.124 1.00 97.06 300 PRO A N 1
ATOM 2487 C CA . PRO A 1 300 ? 29.957 -7.006 -17.867 1.00 97.06 300 PRO A CA 1
ATOM 2488 C C . PRO A 1 300 ? 30.629 -6.946 -19.248 1.00 97.06 300 PRO A C 1
ATOM 2490 O O . PRO A 1 300 ? 30.861 -5.875 -19.795 1.00 97.06 300 PRO A O 1
ATOM 2493 N N . GLU A 1 301 ? 30.939 -8.099 -19.840 1.00 96.75 301 GLU A N 1
ATOM 2494 C CA . GLU A 1 301 ? 31.538 -8.149 -21.190 1.00 96.75 301 GLU A CA 1
ATOM 2495 C C . GLU A 1 301 ? 30.527 -7.808 -22.297 1.00 96.75 301 GLU A C 1
ATOM 2497 O O . GLU A 1 301 ? 30.889 -7.315 -23.361 1.00 96.75 301 GLU A O 1
ATOM 2502 N N . ASN A 1 302 ? 29.254 -8.122 -22.063 1.00 96.94 302 ASN A N 1
ATOM 2503 C CA . ASN A 1 302 ? 28.130 -7.895 -22.963 1.00 96.94 302 ASN A CA 1
ATOM 2504 C C . ASN A 1 302 ? 26.819 -8.051 -22.174 1.00 96.94 302 ASN A C 1
ATOM 2506 O O . ASN A 1 302 ? 26.823 -8.435 -21.004 1.00 96.94 302 ASN A O 1
ATOM 2510 N N . LEU A 1 303 ? 25.686 -7.757 -22.813 1.00 96.94 303 LEU A N 1
ATOM 2511 C CA . LEU A 1 303 ? 24.381 -7.808 -22.151 1.00 96.94 303 LEU A CA 1
ATOM 2512 C C . LEU A 1 303 ? 23.931 -9.236 -21.793 1.00 96.94 303 LEU A C 1
ATOM 2514 O O . LEU A 1 303 ? 23.221 -9.410 -20.806 1.00 96.94 303 LEU A O 1
ATOM 2518 N N . ASP A 1 304 ? 24.389 -10.266 -22.511 1.00 97.19 304 ASP A N 1
ATOM 2519 C CA . ASP A 1 304 ? 24.067 -11.661 -22.168 1.00 97.19 304 ASP A CA 1
ATOM 2520 C C . ASP A 1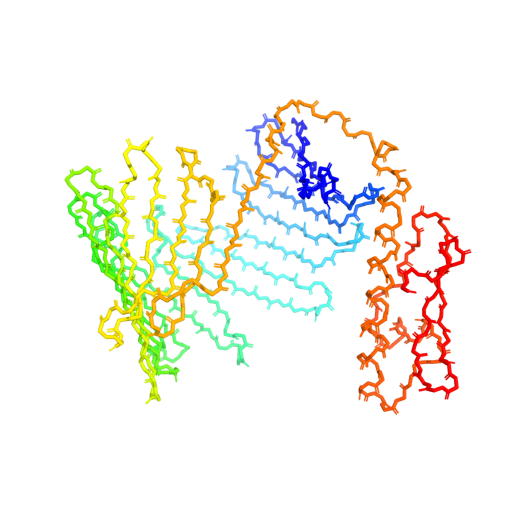 304 ? 24.708 -12.079 -20.839 1.00 97.19 304 ASP A C 1
ATOM 2522 O O . ASP A 1 304 ? 24.193 -12.960 -20.148 1.00 97.19 304 ASP A O 1
ATOM 2526 N N . THR A 1 305 ? 25.816 -11.443 -20.448 1.00 97.44 305 THR A N 1
ATOM 2527 C CA . THR A 1 305 ? 26.438 -11.650 -19.135 1.00 97.44 305 THR A CA 1
ATOM 2528 C C . THR A 1 305 ? 25.488 -11.273 -18.002 1.00 97.44 305 THR A C 1
ATOM 2530 O O . THR A 1 305 ? 25.456 -11.981 -16.997 1.00 97.44 305 THR A O 1
ATOM 2533 N N . LEU A 1 306 ? 24.672 -10.226 -18.161 1.00 97.06 306 LEU A N 1
ATOM 2534 C CA . LEU A 1 306 ? 23.669 -9.843 -17.158 1.00 97.06 306 LEU A CA 1
ATOM 2535 C C . LEU A 1 306 ? 22.606 -10.931 -16.997 1.00 97.06 306 LEU A C 1
ATOM 2537 O O . LEU A 1 306 ? 22.231 -11.258 -15.875 1.00 97.06 306 LEU A O 1
ATOM 2541 N N . VAL A 1 307 ? 22.189 -11.546 -18.107 1.00 95.75 307 VAL A N 1
ATOM 2542 C CA . VAL A 1 307 ? 21.216 -12.644 -18.083 1.00 95.75 307 VAL A CA 1
ATOM 2543 C C . VAL A 1 307 ? 21.809 -13.889 -17.427 1.00 95.75 307 VAL A C 1
ATOM 2545 O O . VAL A 1 307 ? 21.247 -14.447 -16.491 1.00 95.75 307 VAL A O 1
ATOM 2548 N N . LYS A 1 308 ? 23.007 -14.302 -17.856 1.00 96.31 308 LYS A N 1
ATOM 2549 C CA . LYS A 1 308 ? 23.697 -15.486 -17.313 1.00 96.31 308 LYS A CA 1
ATOM 2550 C C . LYS A 1 308 ? 24.049 -15.358 -15.833 1.00 96.31 308 LYS A C 1
ATOM 2552 O O . LYS A 1 308 ? 24.142 -16.368 -15.145 1.00 96.31 308 LYS A O 1
ATOM 2557 N N . SER A 1 309 ? 24.290 -14.137 -15.363 1.00 95.19 309 SER A N 1
ATOM 2558 C CA . SER A 1 309 ? 24.600 -13.851 -13.959 1.00 95.19 309 SER A CA 1
ATOM 2559 C C . SER A 1 309 ? 23.364 -13.559 -13.108 1.00 95.19 309 SER A C 1
ATOM 2561 O O . SER A 1 309 ? 23.525 -13.218 -11.940 1.00 95.19 309 SER A O 1
ATOM 2563 N N . GLY A 1 310 ? 22.156 -13.665 -13.672 1.00 92.88 310 GLY A N 1
ATOM 2564 C CA . GLY A 1 310 ? 20.898 -13.468 -12.951 1.00 92.88 310 GLY A CA 1
ATOM 2565 C C . GLY A 1 310 ? 20.561 -12.015 -12.609 1.00 92.88 310 GLY A C 1
ATOM 2566 O O . GLY A 1 310 ? 19.601 -11.789 -11.885 1.00 92.88 310 GLY A O 1
ATOM 2567 N N . HIS A 1 311 ? 21.309 -11.034 -13.124 1.00 94.12 311 HIS A N 1
ATOM 2568 C CA . HIS A 1 311 ? 20.978 -9.612 -12.948 1.00 94.12 311 HIS A CA 1
ATOM 2569 C C . HIS A 1 311 ? 19.777 -9.224 -13.820 1.00 94.12 311 HIS A C 1
ATOM 2571 O O . HIS A 1 311 ? 18.968 -8.383 -13.456 1.00 94.12 311 HIS A O 1
ATOM 2577 N N . LEU A 1 312 ? 19.620 -9.884 -14.968 1.00 92.25 312 LEU A N 1
ATOM 2578 C CA . LEU A 1 312 ? 18.406 -9.823 -15.775 1.00 92.25 312 LEU A CA 1
ATOM 2579 C C . LEU A 1 312 ? 17.826 -11.231 -15.924 1.00 92.25 312 LEU A C 1
ATOM 2581 O O . LEU A 1 312 ? 18.563 -12.176 -16.183 1.00 92.25 312 LEU A O 1
ATOM 2585 N N . SER A 1 313 ? 16.505 -11.382 -15.832 1.00 86.69 313 SER A N 1
ATOM 2586 C CA . SER A 1 313 ? 15.841 -12.649 -16.184 1.00 86.69 313 SER A CA 1
ATOM 2587 C C . SER A 1 313 ? 15.920 -12.910 -17.693 1.00 86.69 313 SER A C 1
ATOM 2589 O O . SER A 1 313 ? 16.170 -14.028 -18.143 1.00 86.69 313 SER A O 1
ATOM 2591 N N . LYS A 1 314 ? 15.753 -11.849 -18.488 1.00 92.19 314 LYS A N 1
ATOM 2592 C CA . LYS A 1 314 ? 15.896 -11.828 -19.945 1.00 92.19 314 LYS A CA 1
ATOM 2593 C C . LYS A 1 314 ? 16.277 -10.434 -20.422 1.00 92.19 314 LYS A C 1
ATOM 2595 O O . LYS A 1 314 ? 16.021 -9.438 -19.749 1.00 92.19 314 LYS A O 1
ATOM 2600 N N . LEU A 1 315 ? 16.854 -10.353 -21.616 1.00 93.69 315 LEU A N 1
ATOM 2601 C CA . LEU A 1 315 ? 17.111 -9.063 -22.242 1.00 93.69 315 LEU A CA 1
ATOM 2602 C C . LEU A 1 315 ? 15.792 -8.468 -22.766 1.00 93.69 315 LEU A C 1
ATOM 2604 O O . LEU A 1 315 ? 15.087 -9.160 -23.513 1.00 93.69 315 LEU A O 1
ATOM 2608 N N . PRO A 1 316 ? 15.444 -7.212 -22.427 1.00 92.06 316 PRO A N 1
ATOM 2609 C CA . PRO A 1 316 ? 14.245 -6.594 -22.968 1.00 92.06 316 PRO A CA 1
ATOM 2610 C C . PRO A 1 316 ? 14.379 -6.415 -24.484 1.00 92.06 316 PRO A C 1
ATOM 2612 O O . PRO A 1 316 ? 15.474 -6.233 -25.025 1.00 92.06 316 PRO A O 1
ATOM 2615 N N . LYS A 1 317 ? 13.246 -6.467 -25.186 1.00 91.69 317 LYS A N 1
ATOM 2616 C CA . LYS A 1 317 ? 13.181 -6.261 -26.637 1.00 91.69 317 LYS A CA 1
ATOM 2617 C C . LYS A 1 317 ? 12.722 -4.843 -26.932 1.00 91.69 317 LYS A C 1
ATOM 2619 O O . LYS A 1 317 ? 11.784 -4.349 -26.312 1.00 91.69 317 LYS A O 1
ATOM 2624 N N . CYS A 1 318 ? 13.354 -4.196 -27.904 1.00 92.62 318 CYS A N 1
ATOM 2625 C CA . CYS A 1 318 ? 12.833 -2.935 -28.409 1.00 92.62 318 CYS A CA 1
ATOM 2626 C C . CYS A 1 318 ? 11.481 -3.186 -29.106 1.00 92.62 318 CYS A C 1
ATOM 2628 O O . CYS A 1 318 ? 11.391 -4.133 -29.888 1.00 92.62 318 CYS A O 1
ATOM 2630 N N . PRO A 1 319 ? 10.460 -2.328 -28.915 1.00 87.88 319 PRO A N 1
ATOM 2631 C CA . PRO A 1 319 ? 9.163 -2.478 -29.588 1.00 87.88 319 PRO A CA 1
ATOM 2632 C C . PRO A 1 319 ? 9.224 -2.421 -31.127 1.00 87.88 319 PRO A C 1
ATOM 2634 O O . PRO A 1 319 ? 8.262 -2.774 -31.799 1.00 87.88 319 PRO A O 1
ATOM 2637 N N . ARG A 1 320 ? 10.350 -1.961 -31.689 1.00 90.06 320 ARG A N 1
ATOM 2638 C CA . ARG A 1 320 ? 10.654 -1.909 -33.130 1.00 90.06 320 ARG A CA 1
ATOM 2639 C C . ARG A 1 320 ? 11.664 -2.979 -33.562 1.00 90.06 320 ARG A C 1
ATOM 2641 O O . ARG A 1 320 ? 12.384 -2.782 -34.535 1.00 90.06 320 ARG A O 1
ATOM 2648 N N . ASP A 1 321 ? 11.789 -4.057 -32.790 1.00 90.81 321 ASP A N 1
ATOM 2649 C CA . ASP A 1 321 ? 12.738 -5.157 -33.020 1.00 90.81 321 ASP A CA 1
ATOM 2650 C C . ASP A 1 321 ? 14.221 -4.728 -33.066 1.00 90.81 321 ASP A C 1
ATOM 2652 O O . ASP A 1 321 ? 15.095 -5.453 -33.546 1.00 90.81 321 ASP A O 1
ATOM 2656 N N . GLY A 1 322 ? 14.529 -3.545 -32.525 1.00 93.00 322 GLY A N 1
ATOM 2657 C CA . GLY A 1 322 ? 15.893 -3.090 -32.283 1.00 93.00 322 GLY A CA 1
ATOM 2658 C C . GLY A 1 322 ? 16.618 -3.940 -31.234 1.00 93.00 322 GLY A C 1
ATOM 2659 O O . GLY A 1 322 ? 16.012 -4.489 -30.309 1.00 93.00 322 GLY A O 1
ATOM 2660 N N . ARG A 1 323 ? 17.942 -4.027 -31.364 1.00 95.81 323 ARG A N 1
ATOM 2661 C CA . ARG A 1 323 ? 18.825 -4.698 -30.402 1.00 95.81 323 ARG A CA 1
ATOM 2662 C C . ARG A 1 323 ? 19.521 -3.670 -29.527 1.00 95.81 323 ARG A C 1
ATOM 2664 O O . ARG A 1 323 ? 19.952 -2.632 -30.027 1.00 95.81 323 ARG A O 1
ATOM 2671 N N . TYR A 1 324 ? 19.654 -3.986 -28.246 1.00 97.50 324 TYR A N 1
ATOM 2672 C CA . TYR A 1 324 ? 20.426 -3.179 -27.312 1.00 97.50 324 TYR A CA 1
ATOM 2673 C C . TYR A 1 324 ? 21.895 -3.603 -27.320 1.00 97.50 324 TYR A C 1
ATOM 2675 O O . TYR A 1 324 ? 22.220 -4.780 -27.472 1.00 97.50 324 TYR A O 1
ATOM 2683 N N . SER A 1 325 ? 22.778 -2.630 -27.152 1.00 96.50 325 SER A N 1
ATOM 2684 C CA . SER A 1 325 ? 24.224 -2.811 -27.026 1.00 96.50 325 SER A CA 1
ATOM 2685 C C . SER A 1 325 ? 24.783 -1.685 -26.174 1.00 96.50 325 SER A C 1
ATOM 2687 O O . SER A 1 325 ? 24.259 -0.577 -26.255 1.00 96.50 325 SER A O 1
ATOM 2689 N N . PHE A 1 326 ? 25.859 -1.920 -25.431 1.00 96.94 326 PHE A N 1
ATOM 2690 C CA . PHE A 1 326 ? 26.556 -0.846 -24.731 1.00 96.94 326 PHE A CA 1
ATOM 2691 C C . PHE A 1 326 ? 28.045 -0.836 -25.056 1.00 96.94 326 PHE A C 1
ATOM 2693 O O . PHE A 1 326 ? 28.611 -1.827 -25.518 1.00 96.94 326 PHE A O 1
ATOM 2700 N N . SER A 1 327 ? 28.661 0.304 -24.788 1.00 95.50 327 SER A N 1
ATOM 2701 C CA . SER A 1 327 ? 30.103 0.521 -24.812 1.00 95.50 327 SER A CA 1
ATOM 2702 C C . SER A 1 327 ? 30.475 1.467 -23.678 1.00 95.50 327 SER A C 1
ATOM 2704 O O . SER A 1 327 ? 29.633 2.247 -23.239 1.00 95.50 327 SER A O 1
ATOM 2706 N N . LEU A 1 328 ? 31.719 1.413 -23.216 1.00 92.19 328 LEU A N 1
ATOM 2707 C CA . LEU A 1 328 ? 32.274 2.422 -22.318 1.00 92.19 328 LEU A CA 1
ATOM 2708 C C . LEU A 1 328 ? 33.106 3.399 -23.150 1.00 92.19 328 LEU A C 1
ATOM 2710 O O . LEU A 1 328 ? 33.847 2.970 -24.038 1.00 92.19 328 LEU A O 1
ATOM 2714 N N . THR A 1 329 ? 32.976 4.698 -22.893 1.00 91.31 329 THR A N 1
ATOM 2715 C CA . THR A 1 329 ? 33.889 5.699 -23.463 1.00 91.31 329 THR A CA 1
ATOM 2716 C C . THR A 1 329 ? 35.284 5.569 -22.840 1.00 91.31 329 THR A C 1
ATOM 2718 O O . THR A 1 329 ? 35.463 4.863 -21.847 1.00 91.31 329 THR A O 1
ATOM 2721 N N . GLU A 1 330 ? 36.283 6.264 -23.396 1.00 90.50 330 GLU A N 1
ATOM 2722 C CA . GLU A 1 330 ? 37.638 6.313 -22.812 1.00 90.50 330 GLU A CA 1
ATOM 2723 C C . GLU A 1 330 ? 37.629 6.820 -21.359 1.00 90.50 330 GLU A C 1
ATOM 2725 O O . GLU A 1 330 ? 38.398 6.336 -20.532 1.00 90.50 330 GLU A O 1
ATOM 2730 N N . ASP A 1 331 ? 36.689 7.712 -21.032 1.00 90.81 331 ASP A N 1
ATOM 2731 C CA . ASP A 1 331 ? 36.477 8.253 -19.684 1.00 90.81 331 ASP A CA 1
ATOM 2732 C C . ASP A 1 331 ? 35.652 7.322 -18.771 1.00 90.81 331 ASP A C 1
ATOM 2734 O O . ASP A 1 331 ? 35.307 7.686 -17.647 1.00 90.81 331 ASP A O 1
ATOM 2738 N N . GLY A 1 332 ? 35.298 6.125 -19.248 1.00 87.50 332 GLY A N 1
ATOM 2739 C CA . GLY A 1 332 ? 34.519 5.138 -18.503 1.00 87.50 332 GLY A CA 1
ATOM 2740 C C . GLY A 1 332 ? 33.017 5.423 -18.435 1.00 87.50 332 GLY A C 1
ATOM 2741 O O . GLY A 1 332 ? 32.320 4.768 -17.664 1.00 87.50 332 GLY A O 1
ATOM 2742 N N . LEU A 1 333 ? 32.494 6.366 -19.229 1.00 89.69 333 LEU A N 1
ATOM 2743 C CA . LEU A 1 333 ? 31.05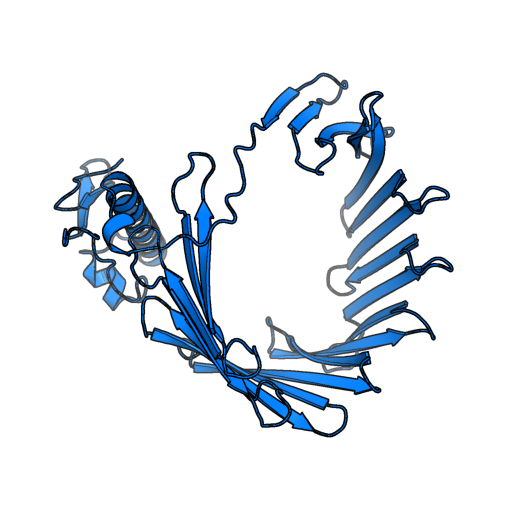5 6.639 -19.267 1.00 89.69 333 LEU A CA 1
ATOM 2744 C C . LEU A 1 333 ? 30.325 5.541 -20.037 1.00 89.69 333 LEU A C 1
ATOM 2746 O O . LEU A 1 333 ? 30.718 5.175 -21.149 1.00 89.69 333 LEU A O 1
ATOM 2750 N N . LEU A 1 334 ? 29.233 5.045 -19.460 1.00 92.69 334 LEU A N 1
ATOM 2751 C CA . LEU A 1 334 ? 28.368 4.074 -20.108 1.00 92.69 334 LEU A CA 1
ATOM 2752 C C . LEU A 1 334 ? 27.596 4.723 -21.257 1.00 92.69 334 LEU A C 1
ATOM 2754 O O . LEU A 1 334 ? 26.859 5.686 -21.081 1.00 92.69 334 LEU A O 1
ATOM 2758 N N . ASN A 1 335 ? 27.743 4.151 -22.446 1.00 94.00 335 ASN A N 1
ATOM 2759 C CA . ASN A 1 335 ? 26.976 4.508 -23.626 1.00 94.00 335 ASN A CA 1
ATOM 2760 C C . ASN A 1 335 ? 26.133 3.304 -24.046 1.00 94.00 335 ASN A C 1
ATOM 2762 O O . ASN A 1 335 ? 26.641 2.366 -24.668 1.00 94.00 335 ASN A O 1
ATOM 2766 N N . LEU A 1 336 ? 24.855 3.326 -23.676 1.00 96.06 336 LEU A N 1
ATOM 2767 C CA . LEU A 1 336 ? 23.869 2.326 -24.063 1.00 96.06 336 LEU A CA 1
ATOM 2768 C C . LEU A 1 336 ? 23.121 2.794 -25.316 1.00 96.06 336 LEU A C 1
ATOM 2770 O O . LEU A 1 336 ? 22.707 3.944 -25.426 1.00 96.06 336 LEU A O 1
ATOM 2774 N N . ASN A 1 337 ? 22.928 1.887 -26.265 1.00 95.94 337 ASN A N 1
ATOM 2775 C CA . ASN A 1 337 ? 22.395 2.200 -27.582 1.00 95.94 337 ASN A CA 1
ATOM 2776 C C . ASN A 1 337 ? 21.367 1.153 -28.021 1.00 95.94 337 ASN A C 1
ATOM 2778 O O . ASN A 1 337 ? 21.574 -0.050 -27.848 1.00 95.94 337 ASN A O 1
ATOM 2782 N N . CYS A 1 338 ? 20.281 1.609 -28.641 1.00 96.75 338 CYS A N 1
ATOM 2783 C CA . CYS A 1 338 ? 19.346 0.769 -29.379 1.00 96.75 338 CYS A CA 1
ATOM 2784 C C . CYS A 1 338 ? 19.648 0.863 -30.878 1.00 96.75 338 CYS A C 1
ATOM 2786 O O . CYS A 1 338 ? 19.751 1.957 -31.424 1.00 96.75 338 CYS A O 1
ATOM 2788 N N . SER A 1 339 ? 19.719 -0.264 -31.586 1.00 95.81 339 SER A N 1
ATOM 2789 C CA . SER A 1 339 ? 20.020 -0.274 -33.026 1.00 95.81 339 SER A CA 1
ATOM 2790 C C . SER A 1 339 ? 18.990 0.462 -33.894 1.00 95.81 339 SER A C 1
ATOM 2792 O O . SER A 1 339 ? 19.277 0.744 -35.052 1.00 95.81 339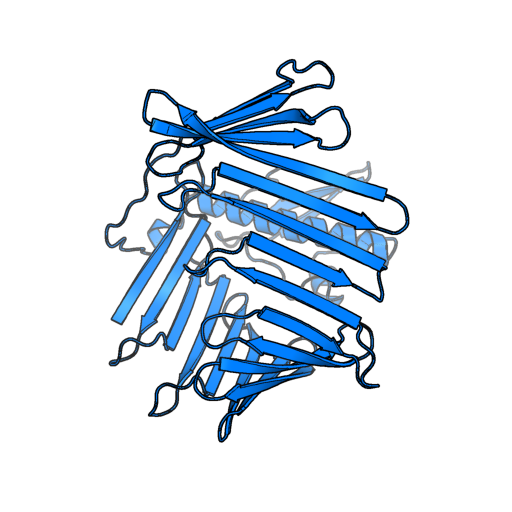 SER A O 1
ATOM 2794 N N . PHE A 1 340 ? 17.791 0.726 -33.365 1.00 94.38 340 PHE A N 1
ATOM 2795 C CA . PHE A 1 340 ? 16.735 1.457 -34.064 1.00 94.38 340 PHE A CA 1
ATOM 2796 C C . PHE A 1 340 ? 16.648 2.922 -33.614 1.00 94.38 340 PHE A C 1
ATOM 2798 O O . PHE A 1 340 ? 16.627 3.819 -34.449 1.00 94.38 340 PHE A O 1
ATOM 2805 N N . HIS A 1 341 ? 16.618 3.178 -32.301 1.00 92.50 341 HIS A N 1
ATOM 2806 C CA . HIS A 1 341 ? 16.416 4.530 -31.757 1.00 92.50 341 HIS A CA 1
ATOM 2807 C C . HIS A 1 341 ? 17.713 5.286 -31.441 1.00 92.50 341 HIS A C 1
ATOM 2809 O O . HIS A 1 341 ? 17.657 6.462 -31.090 1.00 92.50 341 HIS A O 1
ATOM 2815 N N . GLY A 1 342 ? 18.865 4.629 -31.557 1.00 93.12 342 GLY A N 1
ATOM 2816 C CA . GLY A 1 342 ? 20.145 5.183 -31.145 1.00 93.12 342 GLY A CA 1
ATOM 2817 C C . GLY A 1 342 ? 20.300 5.231 -29.623 1.00 93.12 342 GLY A C 1
ATOM 2818 O O . GLY A 1 342 ? 19.670 4.459 -28.888 1.00 93.12 342 GLY A O 1
ATOM 2819 N N . ASN A 1 343 ? 21.157 6.144 -29.167 1.00 88.31 343 ASN A N 1
ATOM 2820 C CA . ASN A 1 343 ? 21.224 6.545 -27.772 1.00 88.31 343 ASN A CA 1
ATOM 2821 C C . ASN A 1 343 ? 20.140 7.609 -27.535 1.00 88.31 343 ASN A C 1
ATOM 2823 O O . ASN A 1 343 ? 19.978 8.535 -28.331 1.00 88.31 343 ASN A O 1
ATOM 2827 N N . LEU A 1 344 ? 19.354 7.418 -26.479 1.00 76.94 344 LEU A N 1
ATOM 2828 C CA . LEU A 1 344 ? 18.223 8.270 -26.120 1.00 76.94 344 LEU A CA 1
ATOM 2829 C C . LEU A 1 344 ? 18.533 9.211 -24.940 1.00 76.94 344 LEU A C 1
ATOM 2831 O O . LEU A 1 344 ? 17.602 9.848 -24.438 1.00 76.94 344 LEU A O 1
ATOM 2835 N N . TYR A 1 345 ? 19.808 9.305 -24.541 1.00 67.19 345 TYR A N 1
ATOM 2836 C CA . TYR A 1 345 ? 20.352 10.213 -23.525 1.00 67.19 345 TYR A CA 1
ATOM 2837 C C . TYR A 1 345 ? 21.336 11.218 -24.114 1.00 67.19 345 TYR A C 1
ATOM 2839 O O . TYR A 1 345 ? 22.095 10.844 -25.040 1.00 67.19 345 TYR A O 1
#

pLDDT: mean 91.13, std 10.39, range [40.34, 98.81]

Nearest PDB structures (foldseek):
  4igl-assembly2_D  TM=3.075E-01  e=1.328E-07  Yersinia entomophaga
  8qja-assembly2_B  TM=3.101E-01  e=2.170E-07  Advenella mimigardefordensis DPN7
  8qja-assembly3_C  TM=1.703E-01  e=6.056E-08  Advenella mimigardefordensis DPN7
  5e9t-assembly1_A  TM=3.096E-01  e=3.142E-01  Streptococcus gordonii
  4pqg-assembly1_A  TM=2.565E-01  e=7.238E-01  Streptococcus pneumoniae TIGR4

Sequence (345 aa):
MLIKTAVFDRDGRILNVSEYAYDGDGYPGECTEYNPTGSVSSKLTRIYDKDHNLLESKYFEDGDELVYIYTYHYSAGMVEEIRHSARENTEEKIAFKYEGERLIQRSYPNKEDGSIITETYYYDEKSLTGVTGRDGAGIEIFKWNYICDTQKYPLIEEYIDYIKNIWISRTFEYDQNHSLLKYIHSLETDSDKTITITIFTYSREGDLIKSIYDGHKKNKLVETVIFDKESLPVKSIEYDDNGRPLKHYKYEFRQFYSEKIVIDSKIMMTEENIKMECTRNMRLIEGNIDLYSIEKGKSPENLDTLVKSGHLSKLPKCPRDGRYSFSLTEDGLLNLNCSFHGNLY

Radius of gyration: 25.99 Å; Cα contacts (8 Å, |Δi|>4): 709; chains: 1; bounding box: 60×57×58 Å

Solvent-accessible surface area (backbone atoms only — not comparable to full-atom values): 18816 Å² total; per-residue (Å²): 81,81,50,67,50,76,42,61,49,97,87,69,47,62,59,34,35,40,38,38,36,28,44,97,89,68,50,71,36,33,37,40,32,21,38,34,51,50,48,52,45,29,31,39,41,44,42,60,50,98,86,67,48,68,39,36,38,38,37,21,39,75,45,82,44,66,42,39,40,37,38,45,48,80,52,96,48,33,42,36,41,39,39,35,34,62,80,77,72,43,77,46,63,34,40,38,32,35,62,86,93,42,69,39,34,40,34,37,58,37,91,89,81,60,47,44,33,37,36,40,45,39,64,60,102,84,48,75,35,31,35,39,33,20,41,74,87,66,49,73,42,33,38,39,42,42,43,57,51,99,86,65,49,68,36,35,41,37,39,38,32,64,81,75,47,34,39,37,41,36,40,46,41,59,50,100,83,67,47,70,37,35,39,38,41,36,44,35,43,91,89,50,73,48,40,40,37,34,39,46,49,67,48,98,88,55,26,42,34,43,37,33,20,36,51,78,63,83,56,37,56,40,37,40,40,34,20,42,84,85,69,46,68,40,34,39,37,34,36,40,100,84,64,45,78,72,46,78,47,76,51,83,86,82,80,88,83,84,68,90,65,83,80,50,50,75,74,35,54,37,74,65,36,36,49,51,52,40,50,52,50,48,53,55,51,50,55,41,44,51,52,45,21,69,76,68,74,43,71,69,95,48,76,65,50,36,35,77,69,64,67,27,96,61,82,80,75,34,84,82,77,28,51,77,50,72,48,66,47,99,86,64,48,81,45,59,32,30,75,70,75,43,56,88,123